Protein AF-A0A956EPF2-F1 (afdb_monomer)

Secondary structure (DSSP, 8-state):
------------------S---------------------------------------------------------------------TT--SPBPTTSB-SSGGGBTTS-EETTEE-SS---STTEESSTTTBSS--TTS-EEBPTT--SS----B--GGG-SEEEEE-SSSSEEEPPTT-B-S--EEETTEEEPPPEE-SSS-EE---EEE-TTS-EETTEE-SS-SSGGGS-TTEEEETTTTEEEEPBPTTSB--TT-GGGBTTS-EETTEE-SS---STTEEESSSSEEEPPTT--SS---PBPPGGG--EEEEE-SSSSEEEPPTTSB-S--EEETTEEEPPPBB-SSS-BPPPPEEE-TTS--

Structure (mmCIF, N/CA/C/O backbone):
data_AF-A0A956EPF2-F1
#
_entry.id   AF-A0A956EPF2-F1
#
loop_
_atom_site.group_PDB
_atom_site.id
_atom_site.type_symbol
_atom_site.label_atom_id
_atom_site.label_alt_id
_atom_site.label_comp_id
_atom_site.label_asym_id
_atom_site.label_entity_id
_atom_site.label_seq_id
_atom_site.pdbx_PDB_ins_code
_atom_site.Cartn_x
_atom_site.Cartn_y
_atom_site.Cartn_z
_atom_site.occupancy
_atom_site.B_iso_or_equiv
_atom_site.auth_seq_id
_atom_site.auth_comp_id
_atom_site.auth_asym_id
_atom_site.auth_atom_id
_atom_site.pdbx_PDB_model_num
ATOM 1 N N . MET A 1 1 ? 61.128 -1.628 4.873 1.00 37.28 1 MET A N 1
ATOM 2 C CA . MET A 1 1 ? 60.640 -0.338 5.413 1.00 37.28 1 MET A CA 1
ATOM 3 C C . MET A 1 1 ? 59.223 -0.179 4.871 1.00 37.28 1 MET A C 1
ATOM 5 O O . MET A 1 1 ? 59.106 -0.127 3.660 1.00 37.28 1 MET A O 1
ATOM 9 N N . VAL A 1 2 ? 58.152 -0.502 5.612 1.00 34.81 2 VAL A N 1
ATOM 10 C CA . VAL A 1 2 ? 57.610 0.100 6.865 1.00 34.81 2 VAL A CA 1
ATOM 11 C C . VAL A 1 2 ? 56.778 1.363 6.564 1.00 34.81 2 VAL A C 1
ATOM 13 O O . VAL A 1 2 ? 57.215 2.169 5.755 1.00 34.81 2 VAL A O 1
ATOM 16 N N . MET A 1 3 ? 55.626 1.508 7.251 1.00 34.62 3 MET A N 1
ATOM 17 C CA . MET A 1 3 ? 54.475 2.415 6.993 1.00 34.62 3 MET A CA 1
ATOM 18 C C . MET A 1 3 ? 53.606 1.953 5.804 1.00 34.62 3 MET A C 1
ATOM 20 O O . MET A 1 3 ? 54.053 2.019 4.668 1.00 34.62 3 MET A O 1
ATOM 24 N N . LEU A 1 4 ? 52.400 1.375 5.924 1.00 33.72 4 LEU A N 1
ATOM 25 C CA . LEU A 1 4 ? 51.360 1.264 6.971 1.00 33.72 4 LEU A CA 1
ATOM 26 C C . LEU A 1 4 ? 50.455 2.502 7.188 1.00 33.72 4 LEU A C 1
ATOM 28 O O . LEU A 1 4 ? 50.904 3.511 7.712 1.00 33.72 4 LEU A O 1
ATOM 32 N N . LYS A 1 5 ? 49.152 2.299 6.907 1.00 35.25 5 LYS A N 1
ATOM 33 C CA . LYS A 1 5 ? 47.944 3.058 7.321 1.00 35.25 5 LYS A CA 1
ATOM 34 C C . LYS A 1 5 ? 47.807 4.540 6.919 1.00 35.25 5 LYS A C 1
ATOM 36 O O . LYS A 1 5 ? 48.429 5.409 7.510 1.00 35.25 5 LYS A O 1
ATOM 41 N N . ALA A 1 6 ? 46.762 4.817 6.130 1.00 35.44 6 ALA A N 1
ATOM 42 C CA . ALA A 1 6 ? 45.575 5.531 6.629 1.00 35.44 6 ALA A CA 1
ATOM 43 C C . ALA A 1 6 ? 44.379 5.363 5.665 1.00 35.44 6 ALA A C 1
ATOM 45 O O . ALA A 1 6 ? 44.352 5.982 4.605 1.00 35.44 6 ALA A O 1
ATOM 46 N N . LEU A 1 7 ? 43.363 4.576 6.048 1.00 38.09 7 LEU A N 1
ATOM 47 C CA . LEU A 1 7 ? 42.016 4.810 5.517 1.00 38.09 7 LEU A CA 1
ATOM 48 C C . LEU A 1 7 ? 41.488 6.084 6.181 1.00 38.09 7 LEU A C 1
ATOM 50 O O . LEU A 1 7 ? 41.580 6.212 7.403 1.00 38.09 7 LEU A O 1
ATOM 54 N N . LYS A 1 8 ? 40.926 7.007 5.400 1.00 35.28 8 LYS A N 1
ATOM 55 C CA . LYS A 1 8 ? 40.159 8.137 5.929 1.00 35.28 8 LYS A CA 1
ATOM 56 C C . LYS A 1 8 ? 38.681 7.862 5.707 1.00 35.28 8 LYS A C 1
ATOM 58 O O . LYS A 1 8 ? 38.201 7.918 4.580 1.00 35.28 8 LYS A O 1
ATOM 63 N N . SER A 1 9 ? 37.992 7.541 6.797 1.00 37.31 9 SER A N 1
ATOM 64 C CA . SER A 1 9 ? 36.538 7.450 6.835 1.00 37.31 9 SER A CA 1
ATOM 65 C C . SER A 1 9 ? 35.946 8.788 6.403 1.00 37.31 9 SER A C 1
ATOM 67 O O . SER A 1 9 ? 36.192 9.808 7.047 1.00 37.31 9 SER A O 1
ATOM 69 N N . VAL A 1 10 ? 35.168 8.789 5.322 1.00 35.47 10 VAL A N 1
ATOM 70 C CA . VAL A 1 10 ? 34.298 9.920 4.998 1.00 35.47 10 VAL A CA 1
ATOM 71 C C . VAL A 1 10 ? 33.162 9.885 6.012 1.00 35.47 10 VAL A C 1
ATOM 73 O O . VAL A 1 10 ? 32.311 8.999 5.963 1.00 35.47 10 VAL A O 1
ATOM 76 N N . ALA A 1 11 ? 33.189 10.805 6.974 1.00 39.22 11 ALA A N 1
ATOM 77 C CA . ALA A 1 11 ? 32.094 10.964 7.915 1.00 39.22 11 ALA A CA 1
ATOM 78 C C . ALA A 1 11 ? 30.868 11.479 7.150 1.00 39.22 11 ALA A C 1
ATOM 80 O O . ALA A 1 11 ? 30.887 12.584 6.607 1.00 39.22 11 ALA A O 1
ATOM 81 N N . VAL A 1 12 ? 29.812 10.667 7.093 1.00 41.12 12 VAL A N 1
ATOM 82 C CA . VAL A 1 12 ? 28.514 11.080 6.553 1.00 41.12 12 VAL A CA 1
ATOM 83 C C . VAL A 1 12 ? 27.877 12.029 7.566 1.00 41.12 12 VAL A C 1
ATOM 85 O O . VAL A 1 12 ? 27.260 11.599 8.538 1.00 41.12 12 VAL A O 1
ATOM 88 N N . GLY A 1 13 ? 28.072 13.331 7.359 1.00 39.09 13 GLY A N 1
ATOM 89 C CA . GLY A 1 13 ? 27.364 14.363 8.107 1.00 39.09 13 GLY A CA 1
ATOM 90 C C . GLY A 1 13 ? 25.890 14.360 7.714 1.00 39.09 13 GLY A C 1
ATOM 91 O O . GLY A 1 13 ? 25.553 14.726 6.589 1.00 39.09 13 GLY A O 1
ATOM 92 N N . ILE A 1 14 ? 25.017 13.938 8.628 1.00 41.25 14 ILE A N 1
ATOM 93 C CA . ILE A 1 14 ? 23.566 13.982 8.426 1.00 41.25 14 ILE A CA 1
ATOM 94 C C . ILE A 1 14 ? 23.125 15.450 8.429 1.00 41.25 14 ILE A C 1
ATOM 96 O O . ILE A 1 14 ? 23.243 16.143 9.439 1.00 41.25 14 ILE A O 1
ATOM 100 N N . LEU A 1 15 ? 22.609 15.921 7.292 1.00 35.41 15 LEU A N 1
ATOM 101 C CA . LEU A 1 15 ? 22.105 17.283 7.124 1.00 35.41 15 LEU A CA 1
ATOM 102 C C . LEU A 1 15 ? 20.716 17.428 7.769 1.00 35.41 15 LEU A C 1
ATOM 104 O O . LEU A 1 15 ? 19.693 17.433 7.087 1.00 35.41 15 LEU A O 1
ATOM 108 N N . ALA A 1 16 ? 20.675 17.551 9.094 1.00 39.62 16 ALA A N 1
ATOM 109 C CA . ALA A 1 16 ? 19.456 17.889 9.822 1.00 39.62 16 ALA A CA 1
ATOM 110 C C . ALA A 1 16 ? 19.178 19.400 9.711 1.00 39.62 16 ALA A C 1
ATOM 112 O O . ALA A 1 16 ? 19.638 20.193 10.530 1.00 39.62 16 ALA A O 1
ATOM 113 N N . CYS A 1 17 ? 18.435 19.808 8.680 1.00 37.12 17 CYS A N 1
ATOM 114 C CA . CYS A 1 17 ? 17.952 21.181 8.538 1.00 37.12 17 CYS A CA 1
ATOM 115 C C . CYS A 1 17 ? 16.515 21.270 9.073 1.00 37.12 17 CYS A C 1
ATOM 117 O O . CYS A 1 17 ? 15.562 20.899 8.387 1.00 37.12 17 CYS A O 1
ATOM 119 N N . SER A 1 18 ? 16.354 21.715 10.321 1.00 41.72 18 SER A N 1
ATOM 120 C CA . SER A 1 18 ? 15.038 21.932 10.922 1.00 41.72 18 SER A CA 1
ATOM 121 C C . SER A 1 18 ? 14.375 23.183 10.340 1.00 41.72 18 SER A C 1
ATOM 123 O O . SER A 1 18 ? 14.933 24.280 10.334 1.00 41.72 18 SER A O 1
ATOM 125 N N . VAL A 1 19 ? 13.150 23.010 9.849 1.00 48.72 19 VAL A N 1
ATOM 126 C CA . VAL A 1 19 ? 12.335 24.081 9.271 1.00 48.72 19 VAL A CA 1
ATOM 127 C C . VAL A 1 19 ? 11.849 25.014 10.381 1.00 48.72 19 VAL A C 1
ATOM 129 O O . VAL A 1 19 ? 10.849 24.710 11.010 1.00 48.72 19 VAL A O 1
ATOM 132 N N . PHE A 1 20 ? 12.533 26.138 10.605 1.00 40.34 20 PHE A N 1
ATOM 133 C CA . PHE A 1 20 ? 11.952 27.457 10.916 1.00 40.34 20 PHE A CA 1
ATOM 134 C C . PHE A 1 20 ? 13.031 28.541 10.713 1.00 40.34 20 PHE A C 1
ATOM 136 O O . PHE A 1 20 ? 14.226 28.263 10.747 1.00 40.34 20 PHE A O 1
ATOM 143 N N . GLY A 1 21 ? 12.612 29.758 10.356 1.00 38.47 21 GLY A N 1
ATOM 144 C CA . GLY A 1 21 ? 13.475 30.715 9.653 1.00 38.47 21 GLY A CA 1
ATOM 145 C C . GLY A 1 21 ? 14.530 31.469 10.480 1.00 38.47 21 GLY A C 1
ATOM 146 O O . GLY A 1 21 ? 14.470 31.539 11.699 1.00 38.47 21 GLY A O 1
ATOM 147 N N . VAL A 1 22 ? 15.414 32.131 9.717 1.00 41.69 22 VAL A N 1
ATOM 148 C CA . VAL A 1 22 ? 16.424 33.158 10.063 1.00 41.69 22 VAL A CA 1
ATOM 149 C C . VAL A 1 22 ? 17.613 32.790 10.975 1.00 41.69 22 VAL A C 1
ATOM 151 O O . VAL A 1 22 ? 17.541 32.858 12.192 1.00 41.69 22 VAL A O 1
ATOM 154 N N . GLY A 1 23 ? 18.793 32.678 10.344 1.00 42.03 23 GLY A N 1
ATOM 155 C CA . GLY A 1 23 ? 20.027 33.277 10.878 1.00 42.03 23 GLY A CA 1
ATOM 156 C C . GLY A 1 23 ? 21.141 32.329 11.340 1.00 42.03 23 GLY A C 1
ATOM 157 O O . GLY A 1 23 ? 21.105 31.834 12.453 1.00 42.03 23 GLY A O 1
ATOM 158 N N . ALA A 1 24 ? 22.200 32.243 10.522 1.00 42.50 24 ALA A N 1
ATOM 159 C CA . ALA A 1 24 ? 23.527 31.676 10.818 1.00 42.50 24 ALA A CA 1
ATOM 160 C C . ALA A 1 24 ? 23.617 30.161 11.116 1.00 42.50 24 ALA A C 1
ATOM 162 O O . ALA A 1 24 ? 23.164 29.656 12.133 1.00 42.50 24 ALA A O 1
ATOM 163 N N . CYS A 1 25 ? 24.344 29.449 10.248 1.00 39.97 25 CYS A N 1
ATOM 164 C CA . CYS A 1 25 ? 24.810 28.086 10.495 1.00 39.97 25 CYS A CA 1
ATOM 165 C C . CYS A 1 25 ? 26.281 28.145 10.938 1.00 39.97 25 CYS A C 1
ATOM 167 O O . CYS A 1 25 ? 27.141 28.509 10.134 1.00 39.97 25 CYS A O 1
ATOM 169 N N . THR A 1 26 ? 26.583 27.802 12.192 1.00 48.69 26 THR A N 1
ATOM 170 C CA . THR A 1 26 ? 27.964 27.695 12.697 1.00 48.69 26 THR A CA 1
ATOM 171 C C . THR A 1 26 ? 28.350 26.241 12.927 1.00 48.69 26 THR A C 1
ATOM 173 O O . THR A 1 26 ? 27.572 25.465 13.475 1.00 48.69 26 THR A O 1
ATOM 176 N N . LEU A 1 27 ? 29.569 25.879 12.523 1.00 37.81 27 LEU A N 1
ATOM 177 C CA . LEU A 1 27 ? 30.162 24.577 12.822 1.00 37.81 27 LEU A CA 1
ATOM 178 C C . LEU A 1 27 ? 30.449 24.484 14.327 1.00 37.81 27 LEU A C 1
ATOM 180 O O . LEU A 1 27 ? 31.042 25.402 14.892 1.00 37.81 27 LEU A O 1
ATOM 184 N N . ILE A 1 28 ? 30.040 23.383 14.956 1.00 48.91 28 ILE A N 1
ATOM 185 C CA . ILE A 1 28 ? 30.371 23.057 16.347 1.00 48.91 28 ILE A CA 1
ATOM 186 C C . ILE A 1 28 ? 31.346 21.879 16.313 1.00 48.91 28 ILE A C 1
ATOM 188 O O . ILE A 1 28 ? 30.972 20.777 15.909 1.00 48.91 28 ILE A O 1
ATOM 192 N N . ASP A 1 29 ? 32.594 22.117 16.715 1.00 43.03 29 ASP A N 1
ATOM 193 C CA . ASP A 1 29 ? 33.594 21.062 16.895 1.00 43.03 29 ASP A CA 1
ATOM 194 C C . ASP A 1 29 ? 33.325 20.288 18.193 1.00 43.03 29 ASP A C 1
ATOM 196 O O . ASP A 1 29 ? 33.148 20.862 19.269 1.00 43.03 29 ASP A O 1
ATOM 200 N N . ASN A 1 30 ? 33.283 18.959 18.094 1.00 52.06 30 ASN A N 1
ATOM 201 C CA . ASN A 1 30 ? 32.890 18.077 19.192 1.00 52.06 30 ASN A CA 1
ATOM 202 C C . ASN A 1 30 ? 34.099 17.684 20.060 1.00 52.06 30 ASN A C 1
ATOM 204 O O . ASN A 1 30 ? 34.567 16.544 19.996 1.00 52.06 30 ASN A O 1
ATOM 208 N N . SER A 1 31 ? 34.632 18.637 20.831 1.00 47.22 31 SER A N 1
ATOM 209 C CA . SER A 1 31 ? 35.870 18.450 21.607 1.00 47.22 31 SER A CA 1
ATOM 210 C C . SER A 1 31 ? 35.825 18.879 23.082 1.00 47.22 31 SER A C 1
ATOM 212 O O . SER A 1 31 ? 36.886 18.972 23.687 1.00 47.22 31 SER A O 1
ATOM 214 N N . ASP A 1 32 ? 34.644 19.093 23.677 1.00 43.25 32 ASP A N 1
ATOM 215 C CA . ASP A 1 32 ? 34.509 19.366 25.123 1.00 43.25 32 ASP A CA 1
ATOM 216 C C . ASP A 1 32 ? 33.221 18.764 25.726 1.00 43.25 32 ASP A C 1
ATOM 218 O O . ASP A 1 32 ? 32.246 19.450 26.021 1.00 43.25 32 ASP A O 1
ATOM 222 N N . LEU A 1 33 ? 33.225 17.442 25.930 1.00 46.94 33 LEU A N 1
ATOM 223 C CA . LEU A 1 33 ? 32.297 16.753 26.840 1.00 46.94 33 LEU A CA 1
ATOM 224 C C . LEU A 1 33 ? 33.098 15.930 27.858 1.00 46.94 33 LEU A C 1
ATOM 226 O O . LEU A 1 33 ? 33.137 14.699 27.827 1.00 46.94 33 LEU A O 1
ATOM 230 N N . GLY A 1 34 ? 33.787 16.653 28.744 1.00 37.72 34 GLY A N 1
ATOM 231 C CA . GLY A 1 34 ? 34.355 16.120 29.981 1.00 37.72 34 GLY A CA 1
ATOM 232 C C . GLY A 1 34 ? 33.290 15.964 31.075 1.00 37.72 34 GLY A C 1
ATOM 233 O O . GLY A 1 34 ? 32.275 16.656 31.072 1.00 37.72 34 GLY A O 1
ATOM 234 N N . ALA A 1 35 ? 33.517 15.037 32.006 1.00 43.38 35 ALA A N 1
ATOM 235 C CA . ALA A 1 35 ? 32.551 14.667 33.041 1.00 43.38 35 ALA A CA 1
ATOM 236 C C . ALA A 1 35 ? 32.347 15.737 34.137 1.00 43.38 35 ALA A C 1
ATOM 238 O O . ALA A 1 35 ? 33.293 16.415 34.539 1.00 43.38 35 ALA A O 1
ATOM 239 N N . GLY A 1 36 ? 31.129 15.797 34.687 1.00 33.81 36 GLY A N 1
ATOM 240 C CA . GLY A 1 36 ? 30.755 16.578 35.871 1.00 33.81 36 GLY A CA 1
ATOM 241 C C . GLY A 1 36 ? 29.382 16.138 36.401 1.00 33.81 36 GLY A C 1
ATOM 242 O O . GLY A 1 36 ? 28.474 15.903 35.611 1.00 33.81 36 GLY A O 1
ATOM 243 N N . ASP A 1 37 ? 29.264 15.971 37.718 1.00 38.69 37 ASP A N 1
ATOM 244 C CA . ASP A 1 37 ? 28.138 15.337 38.430 1.00 38.69 37 ASP A CA 1
ATOM 245 C C . ASP A 1 37 ? 27.263 16.388 39.164 1.00 38.69 37 ASP A C 1
ATOM 247 O O . ASP A 1 37 ? 27.769 17.454 39.517 1.00 38.69 37 ASP A O 1
ATOM 251 N N . SER A 1 38 ? 26.005 16.023 39.463 1.00 41.94 38 SER A N 1
ATOM 252 C CA . SER A 1 38 ? 25.067 16.639 40.431 1.00 41.94 38 SER A CA 1
ATOM 253 C C . SER A 1 38 ? 24.409 17.985 40.034 1.00 41.94 38 SER A C 1
ATOM 255 O O . SER A 1 38 ? 25.056 18.859 39.469 1.00 41.94 38 SER A O 1
ATOM 257 N N . SER A 1 39 ? 23.121 18.261 40.314 1.00 42.75 39 SER A N 1
ATOM 258 C CA . SER A 1 39 ? 22.054 17.481 40.989 1.00 42.75 39 SER A CA 1
ATOM 259 C C . SER A 1 39 ? 20.639 18.071 40.740 1.00 42.75 39 SER A C 1
ATOM 261 O O . SER A 1 39 ? 20.513 19.262 40.476 1.00 42.75 39 SER A O 1
ATOM 263 N N . ASP A 1 40 ? 19.606 17.233 40.925 1.00 41.53 40 ASP A N 1
ATOM 264 C CA . ASP A 1 40 ? 18.173 17.515 41.194 1.00 41.53 40 ASP A CA 1
ATOM 265 C C . ASP A 1 40 ? 17.286 18.313 40.206 1.00 41.53 40 ASP A C 1
ATOM 267 O O . ASP A 1 40 ? 17.306 19.541 40.168 1.00 41.53 40 ASP A O 1
ATOM 271 N N . ALA A 1 41 ? 16.331 17.610 39.566 1.00 37.47 41 ALA A N 1
ATOM 272 C CA . ALA A 1 41 ? 14.903 17.635 39.962 1.00 37.47 41 ALA A CA 1
ATOM 273 C C . ALA A 1 41 ? 14.013 16.710 39.085 1.00 37.47 41 ALA A C 1
ATOM 275 O O . ALA A 1 41 ? 14.055 16.805 37.862 1.00 37.47 41 ALA A O 1
ATOM 276 N N . GLY A 1 42 ? 13.128 15.902 39.699 1.00 33.06 42 GLY A N 1
ATOM 277 C CA . GLY A 1 42 ? 11.964 15.282 39.024 1.00 33.06 42 GLY A CA 1
ATOM 278 C C . GLY A 1 42 ? 11.775 13.762 39.210 1.00 33.06 42 GLY A C 1
ATOM 279 O O . GLY A 1 42 ? 12.614 12.971 38.797 1.00 33.06 42 GLY A O 1
ATOM 280 N N . ALA A 1 43 ? 10.637 13.359 39.792 1.00 37.06 43 ALA A N 1
ATOM 281 C CA . ALA A 1 43 ? 10.105 11.980 39.784 1.00 37.06 43 ALA A CA 1
ATOM 282 C C . ALA A 1 43 ? 9.484 11.639 38.398 1.00 37.06 43 ALA A C 1
ATOM 284 O O . ALA A 1 43 ? 9.316 12.554 37.596 1.00 37.06 43 ALA A O 1
ATOM 285 N N . SER A 1 44 ? 9.083 10.421 38.003 1.00 40.62 44 SER A N 1
ATOM 286 C CA . SER A 1 44 ? 8.977 9.063 38.595 1.00 40.62 44 SER A CA 1
ATOM 287 C C . SER A 1 44 ? 9.072 8.019 37.446 1.00 40.62 44 SER A C 1
ATOM 289 O O . SER A 1 44 ? 9.029 8.398 36.280 1.00 40.62 44 SER A O 1
ATOM 291 N N . GLY A 1 45 ? 9.190 6.697 37.641 1.00 35.06 45 GLY A N 1
ATOM 292 C CA . GLY A 1 45 ? 9.316 5.881 38.862 1.00 35.06 45 GLY A CA 1
ATOM 293 C C . GLY A 1 45 ? 8.374 4.658 38.849 1.00 35.06 45 GLY A C 1
ATOM 294 O O . GLY A 1 45 ? 7.162 4.845 38.822 1.00 35.06 45 GLY A O 1
ATOM 295 N N . GLY A 1 46 ? 8.910 3.429 38.893 1.00 36.47 46 GLY A N 1
ATOM 296 C CA . GLY A 1 46 ? 8.151 2.169 38.882 1.00 36.47 46 GLY A CA 1
ATOM 297 C C . GLY A 1 46 ? 9.042 0.923 39.002 1.00 36.47 46 GLY A C 1
ATOM 298 O O . GLY A 1 46 ? 10.168 0.942 38.521 1.00 36.47 46 GLY A O 1
ATOM 299 N N . ASP A 1 47 ? 8.519 -0.131 39.636 1.00 38.41 47 ASP A N 1
ATOM 300 C CA . ASP A 1 47 ? 8.947 -1.532 39.496 1.00 38.41 47 ASP A CA 1
ATOM 301 C C . ASP A 1 47 ? 7.846 -2.459 40.055 1.00 38.41 47 ASP A C 1
ATOM 303 O O . ASP A 1 47 ? 7.239 -2.166 41.089 1.00 38.41 47 ASP A O 1
ATOM 307 N N . GLY A 1 48 ? 7.584 -3.580 39.375 1.00 38.22 48 GLY A N 1
ATOM 308 C CA . GLY A 1 48 ? 6.818 -4.704 39.936 1.00 38.22 48 GLY A CA 1
ATOM 309 C C . GLY A 1 48 ? 7.683 -5.512 40.919 1.00 38.22 48 GLY A C 1
ATOM 310 O O . GLY A 1 48 ? 8.897 -5.365 40.959 1.00 38.22 48 GLY A O 1
ATOM 311 N N . GLY A 1 49 ? 7.164 -6.414 41.746 1.00 37.56 49 GLY A N 1
ATOM 312 C CA . GLY A 1 49 ? 5.896 -7.132 41.649 1.00 37.56 49 GLY A CA 1
ATOM 313 C C . GLY A 1 49 ? 6.182 -8.631 41.781 1.00 37.56 49 GLY A C 1
ATOM 314 O O . GLY A 1 49 ? 6.440 -9.301 40.786 1.00 37.56 49 GLY A O 1
ATOM 315 N N . VAL A 1 50 ? 6.176 -9.155 43.011 1.00 38.25 50 VAL A N 1
ATOM 316 C CA . VAL A 1 50 ? 6.354 -10.588 43.309 1.00 38.25 50 VAL A CA 1
ATOM 317 C C . VAL A 1 50 ? 5.331 -11.034 44.353 1.00 38.25 50 VAL A C 1
ATOM 319 O O . VAL A 1 50 ? 5.158 -10.377 45.376 1.00 38.25 50 VAL A O 1
ATOM 322 N N . GLY A 1 51 ? 4.638 -12.143 44.090 1.00 37.81 51 GLY A N 1
ATOM 323 C CA . GLY A 1 51 ? 3.661 -12.739 45.008 1.00 37.81 51 GLY A CA 1
ATOM 324 C C . GLY A 1 51 ? 4.154 -14.047 45.632 1.00 37.81 51 GLY A C 1
ATOM 325 O O . GLY A 1 51 ? 5.184 -14.580 45.223 1.00 37.81 51 GLY A O 1
ATOM 326 N N . GLY A 1 52 ? 3.378 -14.603 46.575 1.00 40.06 52 GLY A N 1
ATOM 327 C CA . GLY A 1 52 ? 3.492 -16.026 46.939 1.00 40.06 52 GLY A CA 1
ATOM 328 C C . GLY A 1 52 ? 3.471 -16.399 48.429 1.00 40.06 52 GLY A C 1
ATOM 329 O O . GLY A 1 52 ? 4.472 -16.881 48.937 1.00 40.06 52 GLY A O 1
ATOM 330 N N . THR A 1 53 ? 2.295 -16.299 49.068 1.00 41.34 53 THR A N 1
ATOM 331 C CA . THR A 1 53 ? 1.751 -17.239 50.091 1.00 41.34 53 THR A CA 1
ATOM 332 C C . THR A 1 53 ? 2.540 -17.622 51.369 1.00 41.34 53 THR A C 1
ATOM 334 O O . THR A 1 53 ? 3.613 -18.209 51.290 1.00 41.34 53 THR A O 1
ATOM 337 N N . GLY A 1 54 ? 1.864 -17.581 52.536 1.00 35.84 54 GLY A N 1
ATOM 338 C CA . GLY A 1 54 ? 1.904 -18.735 53.467 1.00 35.84 54 GLY A CA 1
ATOM 339 C C . GLY A 1 54 ? 2.001 -18.517 54.995 1.00 35.84 54 GLY A C 1
ATOM 340 O O . GLY A 1 54 ? 3.093 -18.476 55.540 1.00 35.84 54 GLY A O 1
ATOM 341 N N . ALA A 1 55 ? 0.847 -18.609 55.675 1.00 39.47 55 ALA A N 1
ATOM 342 C CA . ALA A 1 55 ? 0.624 -19.274 56.981 1.00 39.47 55 ALA A CA 1
ATOM 343 C C . ALA A 1 55 ? 1.160 -18.715 58.343 1.00 39.47 55 ALA A C 1
ATOM 345 O O . ALA A 1 55 ? 2.301 -18.913 58.738 1.00 39.47 55 ALA A O 1
ATOM 346 N N . SER A 1 56 ? 0.191 -18.252 59.155 1.00 49.47 56 SER A N 1
ATOM 347 C CA . SER A 1 56 ? -0.074 -18.596 60.581 1.00 49.47 56 SER A CA 1
ATOM 348 C C . SER A 1 56 ? 0.928 -18.333 61.733 1.00 49.47 56 SER A C 1
ATOM 350 O O . SER A 1 56 ? 1.962 -18.987 61.828 1.00 49.47 56 SER A O 1
ATOM 352 N N . GLY A 1 57 ? 0.441 -17.628 62.775 1.00 34.59 57 GLY A N 1
ATOM 353 C CA . GLY A 1 57 ? 0.563 -18.087 64.177 1.00 34.59 57 GLY A CA 1
ATOM 354 C C . GLY A 1 57 ? 0.997 -17.077 65.262 1.00 34.59 57 GLY A C 1
ATOM 355 O O . GLY A 1 57 ? 2.062 -16.486 65.165 1.00 34.59 57 GLY A O 1
ATOM 356 N N . GLY A 1 58 ? 0.250 -17.019 66.381 1.00 35.16 58 GLY A N 1
ATOM 357 C CA . GLY A 1 58 ? 0.861 -16.906 67.726 1.00 35.16 58 GLY A CA 1
ATOM 358 C C . GLY A 1 58 ? 0.784 -15.587 68.526 1.00 35.16 58 GLY A C 1
ATOM 359 O O . GLY A 1 58 ? 1.745 -14.838 68.578 1.00 35.16 58 GLY A O 1
ATOM 360 N N . SER A 1 59 ? -0.309 -15.418 69.279 1.00 43.31 59 SER A N 1
ATOM 361 C CA . SER A 1 59 ? -0.374 -15.043 70.715 1.00 43.31 59 SER A CA 1
ATOM 362 C C . SER A 1 59 ? 0.545 -13.984 71.383 1.00 43.31 59 SER A C 1
ATOM 364 O O . SER A 1 59 ? 1.730 -14.209 71.582 1.00 43.31 59 SER A O 1
ATOM 366 N N . ALA A 1 60 ? -0.132 -13.018 72.033 1.00 37.38 60 ALA A N 1
ATOM 367 C CA . ALA A 1 60 ? 0.069 -12.524 73.417 1.00 37.38 60 ALA A CA 1
ATOM 368 C C . ALA A 1 60 ? 1.352 -11.758 73.848 1.00 37.38 60 ALA A C 1
ATOM 370 O O . ALA A 1 60 ? 2.473 -12.234 73.723 1.00 37.38 60 ALA A O 1
ATOM 371 N N . GLY A 1 61 ? 1.157 -10.633 74.562 1.00 36.69 61 GLY A N 1
ATOM 372 C CA . GLY A 1 61 ? 2.205 -9.958 75.349 1.00 36.69 61 GLY A CA 1
ATOM 373 C C . GLY A 1 61 ? 1.764 -8.622 75.976 1.00 36.69 61 GLY A C 1
ATOM 374 O O . GLY A 1 61 ? 1.389 -7.703 75.260 1.00 36.69 61 GLY A O 1
ATOM 375 N N . ASN A 1 62 ? 1.817 -8.507 77.311 1.00 45.25 62 ASN A N 1
ATOM 376 C CA . ASN A 1 62 ? 1.440 -7.303 78.079 1.00 45.25 62 ASN A CA 1
ATOM 377 C C . ASN A 1 62 ? 2.598 -6.292 78.261 1.00 45.25 62 ASN A C 1
ATOM 379 O O . ASN A 1 62 ? 3.762 -6.682 78.287 1.00 45.25 62 ASN A O 1
ATOM 383 N N . GLY A 1 63 ? 2.246 -5.036 78.579 1.00 34.12 63 GLY A N 1
ATOM 384 C CA . GLY A 1 63 ? 3.128 -3.964 79.094 1.00 34.12 63 GLY A CA 1
ATOM 385 C C . GLY A 1 63 ? 2.909 -2.661 78.310 1.00 34.12 63 GLY A C 1
ATOM 386 O O . GLY A 1 63 ? 2.966 -2.690 77.092 1.00 34.12 63 GLY A O 1
ATOM 387 N N . GLY A 1 64 ? 2.565 -1.498 78.878 1.00 36.56 64 GLY A N 1
ATOM 388 C CA . GLY A 1 64 ? 2.998 -0.906 80.153 1.00 36.56 64 GLY A CA 1
ATOM 389 C C . GLY A 1 64 ? 4.329 -0.160 79.942 1.00 36.56 64 GLY A C 1
ATOM 390 O O . GLY A 1 64 ? 5.257 -0.766 79.427 1.00 36.56 64 GLY A O 1
ATOM 391 N N . SER A 1 65 ? 4.535 1.118 80.286 1.00 42.59 65 SER A N 1
ATOM 392 C CA . SER A 1 65 ? 3.696 2.126 80.962 1.00 42.59 65 SER A CA 1
ATOM 393 C C . SER A 1 65 ? 4.298 3.537 80.759 1.00 42.59 65 SER A C 1
ATOM 395 O O . SER A 1 65 ? 5.503 3.635 80.571 1.00 42.59 65 SER A O 1
ATOM 397 N N . ALA A 1 66 ? 3.497 4.593 80.985 1.00 37.31 66 ALA A N 1
ATOM 398 C CA . ALA A 1 66 ? 3.901 5.951 81.422 1.00 37.31 66 ALA A CA 1
ATOM 399 C C . ALA A 1 66 ? 4.791 6.855 80.520 1.00 37.31 66 ALA A C 1
ATOM 401 O O . ALA A 1 66 ? 5.717 6.405 79.861 1.00 37.31 66 ALA A O 1
ATOM 402 N N . GLY A 1 67 ? 4.580 8.184 80.607 1.00 37.56 67 GLY A N 1
ATOM 403 C CA . GLY A 1 67 ? 5.563 9.192 80.155 1.00 37.56 67 GLY A CA 1
ATOM 404 C C . GLY A 1 67 ? 4.987 10.540 79.689 1.00 37.56 67 GLY A C 1
ATOM 405 O O . GLY A 1 67 ? 4.749 10.730 78.505 1.00 37.56 67 GLY A O 1
ATOM 406 N N . ASN A 1 68 ? 4.785 11.489 80.609 1.00 43.75 68 ASN A N 1
ATOM 407 C CA . ASN A 1 68 ? 4.212 12.827 80.361 1.00 43.75 68 ASN A CA 1
ATOM 408 C C . ASN A 1 68 ? 5.010 13.757 79.414 1.00 43.75 68 ASN A C 1
ATOM 410 O O . ASN A 1 68 ? 6.236 13.792 79.471 1.00 43.75 68 ASN A O 1
ATOM 414 N N . GLY A 1 69 ? 4.284 14.706 78.795 1.00 34.88 69 GLY A N 1
ATOM 415 C CA . GLY A 1 69 ? 4.741 16.090 78.542 1.00 34.88 69 GLY A CA 1
ATOM 416 C C . GLY A 1 69 ? 4.716 16.530 77.068 1.00 34.88 69 GLY A C 1
ATOM 417 O O . GLY A 1 69 ? 5.245 15.827 76.222 1.00 34.88 69 GLY A O 1
ATOM 418 N N . GLY A 1 70 ? 4.156 17.685 76.684 1.00 42.66 70 GLY A N 1
ATOM 419 C CA . GLY A 1 70 ? 3.391 18.697 77.434 1.00 42.66 70 GLY A CA 1
ATOM 420 C C . GLY A 1 70 ? 3.082 19.939 76.566 1.00 42.66 70 GLY A C 1
ATOM 421 O O . GLY A 1 70 ? 3.685 20.085 75.513 1.00 42.66 70 GLY A O 1
ATOM 422 N N . THR A 1 71 ? 2.179 20.824 77.033 1.00 38.38 71 THR A N 1
ATOM 423 C CA . THR A 1 71 ? 1.934 22.232 76.579 1.00 38.38 71 THR A CA 1
ATOM 424 C C . THR A 1 71 ? 1.746 22.479 75.064 1.00 38.38 71 THR A C 1
ATOM 426 O O . THR A 1 71 ? 2.690 22.367 74.301 1.00 38.38 71 THR A O 1
ATOM 429 N N . GLY A 1 72 ? 0.568 22.860 74.552 1.00 38.59 72 GLY A N 1
ATOM 430 C CA . GLY A 1 72 ? -0.055 24.194 74.701 1.00 38.59 72 GLY A CA 1
ATOM 431 C C . GLY A 1 72 ? 0.045 24.970 73.359 1.00 38.59 72 GLY A C 1
ATOM 432 O O . GLY A 1 72 ? 1.021 24.790 72.650 1.00 38.59 72 GLY A O 1
ATOM 433 N N . ALA A 1 73 ? -0.891 25.823 72.920 1.00 40.78 73 ALA A N 1
ATOM 434 C CA . ALA A 1 73 ? -2.094 26.343 73.569 1.00 40.78 73 ALA A CA 1
ATOM 435 C C . ALA A 1 73 ? -3.144 26.888 72.559 1.00 40.78 73 ALA A C 1
ATOM 437 O O . ALA A 1 73 ? -2.830 27.185 71.413 1.00 40.78 73 ALA A O 1
ATOM 438 N N . SER A 1 74 ? -4.356 27.129 73.084 1.00 47.25 74 SER A N 1
ATOM 439 C CA . SER A 1 74 ? -5.329 28.184 72.712 1.00 47.25 74 SER A CA 1
ATOM 440 C C . SER A 1 74 ? -5.965 28.263 71.309 1.00 47.25 74 SER A C 1
ATOM 442 O O . SER A 1 74 ? -5.331 28.697 70.355 1.00 47.25 74 SER A O 1
ATOM 444 N N . GLY A 1 75 ? -7.305 28.165 71.296 1.00 34.75 75 GLY A N 1
ATOM 445 C CA . GLY A 1 75 ? -8.151 29.205 70.680 1.00 34.75 75 GLY A CA 1
ATOM 446 C C . GLY A 1 75 ? -9.323 28.723 69.815 1.00 34.75 75 GLY A C 1
ATOM 447 O O . GLY A 1 75 ? -9.099 28.220 68.725 1.00 34.75 75 GLY A O 1
ATOM 448 N N . GLY A 1 76 ? -10.570 28.979 70.244 1.00 40.44 76 GLY A N 1
ATOM 449 C CA . GLY A 1 76 ? -11.750 28.896 69.363 1.00 40.44 76 GLY A CA 1
ATOM 450 C C . GLY A 1 76 ? -13.005 28.285 69.994 1.00 40.44 76 GLY A C 1
ATOM 451 O O . GLY A 1 76 ? -13.273 27.101 69.823 1.00 40.44 76 GLY A O 1
ATOM 452 N N . SER A 1 77 ? -13.811 29.092 70.689 1.00 42.16 77 SER A N 1
ATOM 453 C CA . SER A 1 77 ? -15.143 28.668 71.147 1.00 42.16 77 SER A CA 1
ATOM 454 C C . SER A 1 77 ? -16.130 28.617 69.976 1.00 42.16 77 SER A C 1
ATOM 456 O O . SER A 1 77 ? -16.364 29.637 69.333 1.00 42.16 77 SER A O 1
ATOM 458 N N . GLY A 1 78 ? -16.758 27.462 69.748 1.00 42.16 78 GLY A N 1
ATOM 459 C CA . GLY A 1 78 ? -17.741 27.249 68.679 1.00 42.16 78 GLY A CA 1
ATOM 460 C C . GLY A 1 78 ? -18.816 26.244 69.085 1.00 42.16 78 GLY A C 1
ATOM 461 O O . GLY A 1 78 ? -18.945 25.187 68.478 1.00 42.16 78 GLY A O 1
ATOM 462 N N . ALA A 1 79 ? -19.555 26.537 70.157 1.00 42.12 79 ALA A N 1
ATOM 463 C CA . ALA A 1 79 ? -20.580 25.635 70.670 1.00 42.12 79 ALA A CA 1
ATOM 464 C C . ALA A 1 79 ? -21.794 25.559 69.726 1.00 42.12 79 ALA A C 1
ATOM 466 O O . ALA A 1 79 ? -22.648 26.444 69.726 1.00 42.12 79 ALA A O 1
ATOM 467 N N . THR A 1 80 ? -21.907 24.458 68.985 1.00 44.44 80 THR A N 1
ATOM 468 C CA . THR A 1 80 ? -23.198 23.938 68.516 1.00 44.44 80 THR A CA 1
ATOM 469 C C . THR A 1 80 ? -23.368 22.531 69.073 1.00 44.44 80 THR A C 1
ATOM 471 O O . THR A 1 80 ? -22.485 21.686 68.952 1.00 44.44 80 THR A O 1
ATOM 474 N N . ALA A 1 81 ? -24.474 22.304 69.779 1.00 44.59 81 ALA A N 1
ATOM 475 C CA . ALA A 1 81 ? -24.747 21.031 70.427 1.00 44.59 81 ALA A CA 1
ATOM 476 C C . ALA A 1 81 ? -25.357 20.049 69.416 1.00 44.59 81 ALA A C 1
ATOM 478 O O . ALA A 1 81 ? -26.571 20.027 69.226 1.00 44.59 81 ALA A O 1
ATOM 479 N N . GLY A 1 82 ? -24.508 19.240 68.782 1.00 42.28 82 GLY A N 1
ATOM 480 C CA . GLY A 1 82 ? -24.893 17.972 68.164 1.00 42.28 82 GLY A CA 1
ATOM 481 C C . GLY A 1 82 ? -24.445 16.836 69.080 1.00 42.28 82 GLY A C 1
ATOM 482 O O . GLY A 1 82 ? -23.253 16.704 69.349 1.00 42.28 82 GLY A O 1
ATOM 483 N N . ALA A 1 83 ? -25.383 16.058 69.617 1.00 44.94 83 ALA A N 1
ATOM 484 C CA . ALA A 1 83 ? -25.077 15.013 70.590 1.00 44.94 83 ALA A CA 1
ATOM 485 C C . ALA A 1 83 ? -24.519 13.748 69.909 1.00 44.94 83 ALA A C 1
ATOM 487 O O . ALA A 1 83 ? -25.263 12.809 69.643 1.00 44.94 83 ALA A O 1
ATOM 488 N N . GLY A 1 84 ? -23.206 13.717 69.658 1.00 46.81 84 GLY A N 1
ATOM 489 C CA . GLY A 1 84 ? -22.469 12.477 69.386 1.00 46.81 84 GLY A CA 1
ATOM 490 C C . GLY A 1 84 ? -22.326 11.676 70.680 1.00 46.81 84 GLY A C 1
ATOM 491 O O . GLY A 1 84 ? -21.452 11.968 71.496 1.00 46.81 84 GLY A O 1
ATOM 492 N N . GLY A 1 85 ? -23.249 10.741 70.905 1.00 48.50 85 GLY A N 1
ATOM 493 C CA . GLY A 1 85 ? -23.468 10.055 72.180 1.00 48.50 85 GLY A CA 1
ATOM 494 C C . GLY A 1 85 ? -23.117 8.568 72.178 1.00 48.50 85 GLY A C 1
ATOM 495 O O . GLY A 1 85 ? -23.817 7.796 72.830 1.00 48.50 85 GLY A O 1
AT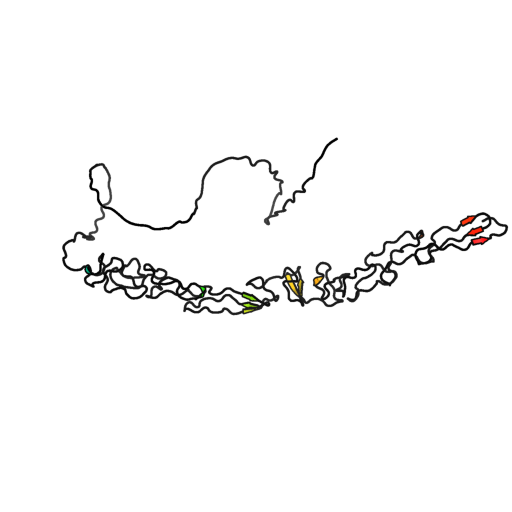OM 496 N N . ASP A 1 86 ? -22.058 8.156 71.480 1.00 55.53 86 ASP A N 1
ATOM 497 C CA . ASP A 1 86 ? -21.701 6.739 71.328 1.00 55.53 86 ASP A CA 1
ATOM 498 C C . ASP A 1 86 ? -20.933 6.182 72.535 1.00 55.53 86 ASP A C 1
ATOM 500 O O . ASP A 1 86 ? -19.728 5.933 72.517 1.00 55.53 86 ASP A O 1
ATOM 504 N N . ALA A 1 87 ? -21.678 5.960 73.617 1.00 54.78 87 ALA A N 1
ATOM 505 C CA . ALA A 1 87 ? -21.265 5.167 74.771 1.00 54.78 87 ALA A CA 1
ATOM 506 C C . ALA A 1 87 ? -22.448 4.304 75.251 1.00 54.78 87 ALA A C 1
ATOM 508 O O . ALA A 1 87 ? -23.018 4.531 76.318 1.00 54.78 87 ALA A O 1
ATOM 509 N N . GLY A 1 88 ? -22.836 3.329 74.418 1.00 51.09 88 GLY A N 1
ATOM 510 C CA . GLY A 1 88 ? -24.087 2.565 74.537 1.00 51.09 88 GLY A CA 1
ATOM 511 C C . GLY A 1 88 ? -23.952 1.037 74.589 1.00 51.09 88 GLY A C 1
ATOM 512 O O . GLY A 1 88 ? -24.884 0.338 74.202 1.00 51.09 88 GLY A O 1
ATOM 513 N N . SER A 1 89 ? -22.830 0.480 75.067 1.00 60.47 89 SER A N 1
ATOM 514 C CA . SER A 1 89 ? -22.784 -0.958 75.401 1.00 60.47 89 SER A CA 1
ATOM 515 C C . SER A 1 89 ? -23.773 -1.265 76.532 1.00 60.47 89 SER A C 1
ATOM 517 O O . SER A 1 89 ? -23.528 -0.901 77.681 1.00 60.47 89 SER A O 1
ATOM 519 N N . GLY A 1 90 ? -24.888 -1.931 76.217 1.00 52.56 90 GLY A N 1
ATOM 520 C CA . GLY A 1 90 ? -25.921 -2.261 77.209 1.00 52.56 90 GLY A CA 1
ATOM 521 C C . GLY A 1 90 ? -27.270 -2.749 76.667 1.00 52.56 90 GLY A C 1
ATOM 522 O O . GLY A 1 90 ? -28.065 -3.278 77.442 1.00 52.56 90 GLY A O 1
ATOM 523 N N . GLY A 1 91 ? -27.539 -2.619 75.364 1.00 55.38 91 GLY A N 1
ATOM 524 C CA . GLY A 1 91 ? -28.696 -3.254 74.729 1.00 55.38 91 GLY A CA 1
ATOM 525 C C . GLY A 1 91 ? -28.466 -4.754 74.524 1.00 55.38 91 GLY A C 1
ATOM 526 O O . GLY A 1 91 ? -27.540 -5.141 73.825 1.00 55.38 91 GLY A O 1
ATOM 527 N N . THR A 1 92 ? -29.318 -5.601 75.107 1.00 67.81 92 THR A N 1
ATOM 528 C CA . THR A 1 92 ? -29.390 -7.049 74.797 1.00 67.81 92 THR A CA 1
ATOM 529 C C . THR A 1 92 ? -30.365 -7.351 73.650 1.00 67.81 92 THR A C 1
ATOM 531 O O . THR A 1 92 ? -30.812 -8.484 73.491 1.00 67.81 92 THR A O 1
ATOM 534 N N . GLY A 1 93 ? -30.720 -6.323 72.877 1.00 78.56 93 GLY A N 1
ATOM 535 C CA . GLY A 1 93 ? -31.500 -6.426 71.650 1.00 78.56 93 GLY A CA 1
ATOM 536 C C . GLY A 1 93 ? -30.607 -6.245 70.421 1.00 78.56 93 GLY A C 1
ATOM 537 O O . GLY A 1 93 ? -29.463 -5.802 70.570 1.00 78.56 93 GLY A O 1
ATOM 538 N N . PRO A 1 94 ? -31.107 -6.584 69.226 1.00 89.50 94 PRO A N 1
ATOM 539 C CA . PRO A 1 94 ? -30.390 -6.321 67.990 1.00 89.50 94 PRO A CA 1
ATOM 540 C C . PRO A 1 94 ? -30.299 -4.809 67.700 1.00 89.50 94 PRO A C 1
ATOM 542 O O . PRO A 1 94 ? -30.956 -3.984 68.338 1.00 89.50 94 PRO A O 1
ATOM 545 N N . LYS A 1 95 ? -29.426 -4.455 66.759 1.00 94.31 95 LYS A N 1
ATOM 546 C CA . LYS A 1 95 ? -29.140 -3.097 66.291 1.00 94.31 95 LYS A CA 1
ATOM 547 C C . LYS A 1 95 ? -30.090 -2.683 65.172 1.00 94.31 95 LYS A C 1
ATOM 549 O O . LYS A 1 95 ? -30.589 -3.527 64.423 1.00 94.31 95 LYS A O 1
ATOM 554 N N . SER A 1 96 ? -30.278 -1.379 65.020 1.00 95.62 96 SER A N 1
ATOM 555 C CA . SER A 1 96 ? -31.107 -0.809 63.963 1.00 95.62 96 SER A CA 1
ATOM 556 C C . SER A 1 96 ? -30.384 -0.804 62.614 1.00 95.62 96 SER A C 1
ATOM 558 O O . SER A 1 96 ? -29.160 -0.902 62.527 1.00 95.62 96 SER A O 1
ATOM 560 N N . ASN A 1 97 ? -31.153 -0.674 61.532 1.00 96.31 97 ASN A N 1
ATOM 561 C CA . ASN A 1 97 ? -30.577 -0.532 60.198 1.00 96.31 97 ASN A CA 1
ATOM 562 C C . ASN A 1 97 ? -29.710 0.737 60.123 1.00 96.31 97 ASN A C 1
ATOM 564 O O . ASN A 1 97 ? -30.178 1.818 60.481 1.00 96.31 97 ASN A O 1
ATOM 568 N N . GLY A 1 98 ? -28.482 0.598 59.626 1.00 95.19 98 GLY A N 1
ATOM 569 C CA . GLY A 1 98 ? -27.485 1.667 59.514 1.00 95.19 98 GLY A CA 1
ATOM 570 C C . GLY A 1 98 ? -26.406 1.627 60.599 1.00 95.19 98 GLY A C 1
ATOM 571 O O . GLY A 1 98 ? -25.351 2.227 60.419 1.00 95.19 98 GLY A O 1
ATOM 572 N N . ASP A 1 99 ? -26.621 0.880 61.686 1.00 96.19 99 ASP A N 1
ATOM 573 C CA . ASP A 1 99 ? -25.603 0.665 62.717 1.00 96.19 99 ASP A CA 1
ATOM 574 C C . ASP A 1 99 ? -24.493 -0.287 62.217 1.00 96.19 99 ASP A C 1
ATOM 576 O O . ASP A 1 99 ? -24.784 -1.232 61.477 1.00 96.19 99 ASP A O 1
ATOM 580 N N . PRO A 1 100 ? -23.227 -0.124 62.649 1.00 96.31 100 PRO A N 1
ATOM 581 C CA . PRO A 1 100 ? -22.141 -1.027 62.269 1.00 96.31 100 PRO A CA 1
ATOM 582 C C . PRO A 1 100 ? -22.268 -2.403 62.944 1.00 96.31 100 PRO A C 1
ATOM 584 O O . PRO A 1 100 ? -22.604 -2.497 64.129 1.00 96.31 100 PRO A O 1
ATOM 587 N N . CYS A 1 101 ? -21.925 -3.480 62.236 1.00 96.06 101 CYS A N 1
ATOM 588 C CA . CYS A 1 101 ? -22.046 -4.873 62.689 1.00 96.06 101 CYS A CA 1
ATOM 589 C C . CYS A 1 101 ? -20.877 -5.755 62.226 1.00 96.06 101 CYS A C 1
ATOM 591 O O . CYS A 1 101 ? -20.209 -5.449 61.242 1.00 96.06 101 CYS A O 1
ATOM 593 N N . ALA A 1 102 ? -20.643 -6.875 62.919 1.00 95.88 102 ALA A N 1
ATOM 594 C CA . ALA A 1 102 ? -19.694 -7.902 62.472 1.00 95.88 102 ALA A CA 1
ATOM 595 C C . ALA A 1 102 ? -20.372 -9.186 61.953 1.00 95.88 102 ALA A C 1
ATOM 597 O O . ALA A 1 102 ? -19.717 -10.009 61.317 1.00 95.88 102 ALA A O 1
ATOM 598 N N . ASN A 1 103 ? -21.664 -9.396 62.235 1.00 94.62 103 ASN A N 1
ATOM 599 C CA . ASN A 1 103 ? -22.461 -10.505 61.701 1.00 94.62 103 ASN A CA 1
ATOM 600 C C . ASN A 1 103 ? -23.973 -10.226 61.797 1.00 94.62 103 ASN A C 1
ATOM 602 O O . ASN A 1 103 ? -24.409 -9.411 62.609 1.00 94.62 103 ASN A O 1
ATOM 606 N N . GLY A 1 104 ? -24.782 -10.949 61.013 1.00 93.94 104 GLY A N 1
ATOM 607 C CA . GLY A 1 104 ? -26.234 -10.726 60.908 1.00 93.94 104 GLY A CA 1
ATOM 608 C C . GLY A 1 104 ? -27.023 -10.863 62.216 1.00 93.94 104 GLY A C 1
ATOM 609 O O . GLY A 1 104 ? -28.041 -10.197 62.382 1.00 93.94 104 GLY A O 1
ATOM 610 N N . SER A 1 105 ? -26.535 -11.646 63.187 1.00 94.56 105 SER A N 1
ATOM 611 C CA . SER A 1 105 ? -27.200 -11.814 64.495 1.00 94.56 105 SER A CA 1
ATOM 612 C C . SER A 1 105 ? -27.205 -10.537 65.341 1.00 94.56 105 SER A C 1
ATOM 614 O O . SER A 1 105 ? -27.909 -10.470 66.346 1.00 94.56 105 SER A O 1
ATOM 616 N N . GLU A 1 106 ? -26.392 -9.545 64.975 1.00 95.62 106 GLU A N 1
ATOM 617 C CA . GLU A 1 106 ? -26.348 -8.245 65.639 1.00 95.62 106 GLU A CA 1
ATOM 618 C C . GLU A 1 106 ? -27.450 -7.291 65.165 1.00 95.62 106 GLU A C 1
ATOM 620 O O . GLU A 1 106 ? -27.600 -6.250 65.788 1.00 95.62 106 GLU A O 1
ATOM 625 N N . CYS A 1 107 ? -28.206 -7.608 64.110 1.00 96.50 107 CYS A N 1
ATOM 626 C CA . CYS A 1 107 ? -29.118 -6.682 63.430 1.00 96.50 107 CYS A CA 1
ATOM 627 C C . CYS A 1 107 ? -30.591 -7.090 63.594 1.00 96.50 107 CYS A C 1
ATOM 629 O O . CYS A 1 107 ? -30.909 -8.276 63.515 1.00 96.50 107 CYS A O 1
ATOM 631 N N . ASP A 1 108 ? -31.507 -6.128 63.761 1.00 95.62 108 ASP A N 1
ATOM 632 C CA . ASP A 1 108 ? -32.960 -6.377 63.924 1.00 95.62 108 ASP A CA 1
ATOM 633 C C . ASP A 1 108 ? -33.560 -7.117 62.719 1.00 95.62 108 ASP A C 1
ATOM 635 O O . ASP A 1 108 ? -34.516 -7.883 62.838 1.00 95.62 108 ASP A O 1
ATOM 639 N N . SER A 1 109 ? -32.968 -6.895 61.549 1.00 95.25 109 SER A N 1
ATOM 640 C CA . SER A 1 109 ? -33.300 -7.537 60.283 1.00 95.25 109 SER A CA 1
ATOM 641 C C . SER A 1 109 ? -32.719 -8.947 60.115 1.00 95.25 109 SER A C 1
ATOM 643 O O . SER A 1 109 ? -33.185 -9.694 59.258 1.00 95.25 109 SER A O 1
ATOM 645 N N . GLY A 1 110 ? -31.693 -9.307 60.893 1.00 96.19 110 GLY A N 1
ATOM 646 C CA . GLY A 1 110 ? -30.869 -10.500 60.688 1.00 96.19 110 GLY A CA 1
ATOM 647 C C . GLY A 1 110 ? -29.776 -10.371 59.614 1.00 96.19 110 GLY A C 1
ATOM 648 O O . GLY A 1 110 ? -29.044 -11.339 59.399 1.00 96.19 110 GLY A O 1
ATOM 649 N N . PHE A 1 111 ? -29.635 -9.216 58.947 1.00 97.38 111 PHE A N 1
ATOM 650 C CA . PHE A 1 111 ? -28.692 -9.019 57.836 1.00 97.38 111 PHE A CA 1
ATOM 651 C C . PHE A 1 111 ? -27.603 -7.999 58.178 1.00 97.38 111 PHE A C 1
ATOM 653 O O . PHE A 1 111 ? -27.897 -6.867 58.557 1.00 97.38 111 PHE A O 1
ATOM 660 N N . CYS A 1 112 ? -26.347 -8.410 58.001 1.00 96.75 112 CYS A N 1
ATOM 661 C CA . CYS A 1 112 ? -25.156 -7.576 58.134 1.00 96.75 112 CYS A CA 1
ATOM 662 C C . CYS A 1 112 ? -24.373 -7.683 56.823 1.00 96.75 112 CYS A C 1
ATOM 664 O O . CYS A 1 112 ? -23.884 -8.770 56.510 1.00 96.75 112 CYS A O 1
ATOM 666 N N . VAL A 1 113 ? -24.309 -6.592 56.065 1.00 95.62 113 VAL A N 1
ATOM 667 C CA . VAL A 1 113 ? -23.667 -6.488 54.742 1.00 95.62 113 VAL A CA 1
ATOM 668 C C . VAL A 1 113 ? -22.819 -5.214 54.765 1.00 95.62 113 VAL A C 1
ATOM 670 O O . VAL A 1 113 ? -23.205 -4.243 55.410 1.00 95.62 113 VAL A O 1
ATOM 673 N N . ASP A 1 114 ? -21.628 -5.227 54.173 1.00 94.31 114 ASP A N 1
ATOM 674 C CA . ASP A 1 114 ? -20.656 -4.112 54.213 1.00 94.31 114 ASP A CA 1
ATOM 675 C C . ASP A 1 114 ? -20.276 -3.639 55.630 1.00 94.31 114 ASP A C 1
ATOM 677 O O . ASP A 1 114 ? -19.962 -2.471 55.858 1.00 94.31 114 ASP A O 1
ATOM 681 N N . ALA A 1 115 ? -20.344 -4.546 56.611 1.00 95.31 115 ALA A N 1
ATOM 682 C CA . ALA A 1 115 ? -20.233 -4.246 58.044 1.00 95.31 115 ALA A CA 1
ATOM 683 C C . ALA A 1 115 ? -21.291 -3.252 58.587 1.00 95.31 115 ALA A C 1
ATOM 685 O O . ALA A 1 115 ? -21.085 -2.638 59.637 1.00 95.31 115 ALA A O 1
ATOM 686 N N . VAL A 1 116 ? -22.442 -3.136 57.919 1.00 96.69 116 VAL A N 1
ATOM 687 C CA . VAL A 1 116 ? -23.610 -2.320 58.290 1.00 96.69 116 VAL A CA 1
ATOM 688 C C . VAL A 1 116 ? -24.842 -3.219 58.474 1.00 96.69 116 VAL A C 1
ATOM 690 O O . VAL A 1 116 ? -25.004 -4.222 57.783 1.00 96.69 116 VAL A O 1
ATOM 693 N N . CYS A 1 117 ? -25.727 -2.901 59.421 1.00 97.75 117 CYS A N 1
ATOM 694 C CA . CYS A 1 117 ? -27.002 -3.603 59.591 1.00 97.75 117 CYS A CA 1
ATOM 695 C C . CYS A 1 117 ? -28.010 -3.176 58.519 1.00 97.75 117 CYS A C 1
ATOM 697 O O . CYS A 1 117 ? -28.324 -1.991 58.408 1.00 97.75 117 CYS A O 1
ATOM 699 N N . CYS A 1 118 ? -28.550 -4.128 57.758 1.00 97.38 118 CYS A N 1
ATOM 700 C CA . CYS A 1 118 ? -29.251 -3.863 56.496 1.00 97.38 118 CYS A CA 1
ATOM 701 C C . CYS A 1 118 ? -30.716 -4.279 56.530 1.00 97.38 118 CYS A C 1
ATOM 703 O O . CYS A 1 118 ? -31.061 -5.316 57.086 1.00 97.38 118 CYS A O 1
ATOM 705 N N . ASN A 1 119 ? -31.593 -3.533 55.861 1.00 96.56 119 ASN A N 1
ATOM 706 C CA . ASN A 1 119 ? -33.023 -3.848 55.792 1.00 96.56 119 ASN A CA 1
ATOM 707 C C . ASN A 1 119 ? -33.366 -5.178 55.083 1.00 96.56 119 ASN A C 1
ATOM 709 O O . ASN A 1 119 ? -34.470 -5.689 55.279 1.00 96.56 119 ASN A O 1
ATOM 713 N N . LYS A 1 120 ? -32.459 -5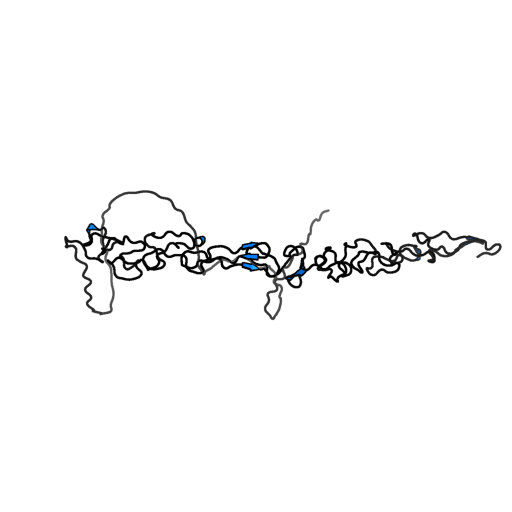.717 54.262 1.00 96.44 120 LYS A N 1
ATOM 714 C CA . LYS A 1 120 ? -32.535 -7.027 53.594 1.00 96.44 120 LYS A CA 1
ATOM 715 C C . LYS A 1 120 ? -31.111 -7.579 53.380 1.00 96.44 120 LYS A C 1
ATOM 717 O O . LYS A 1 120 ? -30.149 -6.940 53.793 1.00 96.44 120 LYS A O 1
ATOM 722 N N . ALA A 1 121 ? -30.977 -8.731 52.723 1.00 94.62 121 ALA A N 1
ATOM 723 C CA . ALA A 1 121 ? -29.694 -9.405 52.487 1.00 94.62 121 ALA A CA 1
ATOM 724 C C . ALA A 1 121 ? -28.765 -8.748 51.440 1.00 94.62 121 ALA A C 1
ATOM 726 O O . ALA A 1 121 ? -27.641 -9.207 51.304 1.00 94.62 121 ALA A O 1
ATOM 727 N N . CYS A 1 122 ? -29.242 -7.728 50.712 1.00 95.00 122 CYS A N 1
ATOM 728 C CA . CYS A 1 122 ? -28.612 -7.162 49.509 1.00 95.00 122 CYS A CA 1
ATOM 729 C C . CYS A 1 122 ? -28.187 -8.258 48.506 1.00 95.00 122 CYS A C 1
ATOM 731 O O . CYS A 1 122 ? -27.038 -8.345 48.108 1.00 95.00 122 CYS A O 1
ATOM 733 N N . ASP A 1 123 ? -29.116 -9.158 48.166 1.00 91.81 123 ASP A N 1
ATOM 734 C CA . ASP A 1 123 ? -28.889 -10.336 47.319 1.00 91.81 123 ASP A CA 1
ATOM 735 C C . ASP A 1 123 ? -29.221 -10.116 45.829 1.00 91.81 123 ASP A C 1
ATOM 737 O O . ASP A 1 123 ? -29.199 -11.063 45.038 1.00 91.81 123 ASP A O 1
ATOM 741 N N . GLY A 1 124 ? -29.544 -8.880 45.433 1.00 89.75 124 GLY A N 1
ATOM 742 C CA . GLY A 1 124 ? -29.497 -8.468 44.030 1.00 89.75 124 GLY A CA 1
ATOM 743 C C . GLY A 1 124 ? -28.057 -8.163 43.621 1.00 89.75 124 GLY A C 1
ATOM 744 O O . GLY A 1 124 ? -27.305 -7.642 44.432 1.00 89.75 124 GLY A O 1
ATOM 745 N N . GLY A 1 125 ? -27.684 -8.462 42.374 1.00 90.75 125 GLY A N 1
ATOM 746 C CA . GLY A 1 125 ? -26.361 -8.081 41.871 1.00 90.75 125 GLY A CA 1
ATOM 747 C C . GLY A 1 125 ? -26.200 -6.561 41.844 1.00 90.75 125 GLY A C 1
ATOM 748 O O . GLY A 1 125 ? -27.166 -5.853 41.538 1.00 90.75 125 GLY A O 1
ATOM 749 N N . CYS A 1 126 ? -25.004 -6.061 42.142 1.00 96.38 126 CYS A N 1
ATOM 750 C CA . CYS A 1 126 ? -24.735 -4.631 42.271 1.00 96.38 126 CYS A CA 1
ATOM 751 C C . CYS A 1 126 ? -25.577 -3.959 43.365 1.00 96.38 126 CYS A C 1
ATOM 753 O O . CYS A 1 126 ? -25.976 -2.800 43.209 1.00 96.38 126 CYS A O 1
ATOM 755 N N . GLU A 1 127 ? -25.865 -4.650 44.474 1.00 96.44 127 GLU A N 1
ATOM 756 C CA . GLU A 1 127 ? -26.508 -4.062 45.654 1.00 96.44 127 GLU A CA 1
ATOM 757 C C . GLU A 1 127 ? -25.563 -3.960 46.851 1.00 96.44 127 GLU A C 1
ATOM 759 O O . GLU A 1 127 ? -25.114 -4.955 47.403 1.00 96.44 127 GLU A O 1
ATOM 764 N N . SER A 1 128 ? -25.396 -2.739 47.358 1.00 95.94 128 SER A N 1
ATOM 765 C CA . SER A 1 128 ? -24.653 -2.458 48.587 1.00 95.94 128 SER A CA 1
ATOM 766 C C . SER A 1 128 ? -25.586 -1.946 49.685 1.00 95.94 128 SER A C 1
ATOM 768 O O . SER A 1 128 ? -26.633 -1.336 49.436 1.00 95.94 128 SER A O 1
ATOM 770 N N . CYS A 1 129 ? -25.191 -2.154 50.932 1.00 96.75 129 CYS A N 1
ATOM 771 C CA . CYS A 1 129 ? -25.822 -1.618 52.128 1.00 96.75 129 CYS A CA 1
ATOM 772 C C . CYS A 1 129 ? -25.162 -0.332 52.633 1.00 96.75 129 CYS A C 1
ATOM 774 O O . CYS A 1 129 ? -25.862 0.547 53.157 1.00 96.75 129 CYS A O 1
ATOM 776 N N . SER A 1 130 ? -23.852 -0.177 52.447 1.00 96.00 130 SER A N 1
ATOM 777 C CA . SER A 1 130 ? -23.109 1.014 52.861 1.00 96.00 130 SER A CA 1
ATOM 778 C C . SER A 1 130 ? -23.403 2.216 51.957 1.00 96.00 130 SER A C 1
ATOM 780 O O . SER A 1 130 ? -23.586 2.096 50.744 1.00 96.00 130 SER A O 1
ATOM 782 N N . ALA A 1 131 ? -23.449 3.414 52.534 1.00 95.00 131 ALA A N 1
ATOM 783 C CA . ALA A 1 131 ? -23.559 4.666 51.785 1.00 95.00 131 ALA A CA 1
ATOM 784 C C . ALA A 1 131 ? -22.276 5.015 51.007 1.00 95.00 131 ALA A C 1
ATOM 786 O O . ALA A 1 131 ? -22.321 5.870 50.128 1.00 95.00 131 ALA A O 1
ATOM 787 N N . ALA A 1 132 ? -21.146 4.375 51.330 1.00 93.38 132 ALA A N 1
ATOM 788 C CA . ALA A 1 132 ? -19.862 4.594 50.668 1.00 93.38 132 ALA A CA 1
ATOM 789 C C . ALA A 1 132 ? -19.760 3.885 49.306 1.00 93.38 132 ALA A C 1
ATOM 791 O O . ALA A 1 132 ? -19.180 4.450 48.382 1.00 93.38 132 ALA A O 1
ATOM 792 N N . SER A 1 133 ? -20.332 2.681 49.187 1.00 93.38 133 SER A N 1
ATOM 793 C CA . SER A 1 133 ? -20.318 1.877 47.954 1.00 93.38 133 SER A CA 1
ATOM 794 C C . SER A 1 133 ? -21.527 2.133 47.039 1.00 93.38 133 SER A C 1
ATOM 796 O O . SER A 1 133 ? -21.458 1.884 45.838 1.00 93.38 133 SER A O 1
ATOM 798 N N . LYS A 1 134 ? -22.648 2.643 47.571 1.00 94.88 134 LYS A N 1
ATOM 799 C CA . LYS A 1 134 ? -23.843 2.975 46.772 1.00 94.88 134 LYS A CA 1
ATOM 800 C C . LYS A 1 134 ? -23.709 4.282 45.995 1.00 94.88 134 LYS A C 1
ATOM 802 O O . LYS A 1 134 ? -23.122 5.248 46.473 1.00 94.88 134 LYS A O 1
ATOM 807 N N . GLY A 1 135 ? -24.429 4.378 44.876 1.00 89.19 135 GLY A N 1
ATOM 808 C CA . GLY A 1 135 ? -24.605 5.649 44.162 1.00 89.19 135 GLY A CA 1
ATOM 809 C C . GLY A 1 135 ? -25.468 6.671 44.921 1.00 89.19 135 GLY A C 1
ATOM 810 O O . GLY A 1 135 ? -25.277 7.877 44.770 1.00 89.19 135 GLY A O 1
ATOM 811 N N . THR A 1 136 ? -26.426 6.216 45.744 1.00 91.50 136 THR A N 1
ATOM 812 C CA . THR A 1 136 ? -27.292 7.080 46.574 1.00 91.50 136 THR A CA 1
ATOM 813 C C . THR A 1 136 ? -27.784 6.383 47.854 1.00 91.50 136 THR A C 1
ATOM 815 O O . THR A 1 136 ? -27.790 5.158 47.957 1.00 91.50 136 THR A O 1
ATOM 818 N N . GLY A 1 137 ? -28.270 7.171 48.822 1.00 92.31 137 GLY A N 1
ATOM 819 C CA . GLY A 1 137 ? -28.929 6.683 50.042 1.00 92.31 137 GLY A CA 1
ATOM 820 C C . GLY A 1 137 ? -28.056 6.741 51.299 1.00 92.31 137 GLY A C 1
ATOM 821 O O . GLY A 1 137 ? -26.895 7.131 51.249 1.00 92.31 137 GLY A O 1
ATOM 822 N N . SER A 1 138 ? -28.640 6.384 52.444 1.00 94.38 138 SER A N 1
ATOM 823 C CA . SER A 1 138 ? -27.939 6.252 53.730 1.00 94.38 138 SER A CA 1
ATOM 824 C C . SER A 1 138 ? -27.552 4.801 54.005 1.00 94.38 138 SER A C 1
ATOM 826 O O . SER A 1 138 ? -28.076 3.882 53.369 1.00 94.38 138 SER A O 1
ATOM 828 N N . ASP A 1 139 ? -26.686 4.584 54.990 1.00 96.56 139 ASP A N 1
ATOM 829 C CA . ASP A 1 139 ? -26.383 3.258 55.526 1.00 96.56 139 ASP A CA 1
ATOM 830 C C . ASP A 1 139 ? -27.660 2.505 55.946 1.00 96.56 139 ASP A C 1
ATOM 832 O O . ASP A 1 139 ? -28.657 3.104 56.366 1.00 96.56 139 ASP A O 1
ATOM 836 N N . GLY A 1 140 ? -27.640 1.180 55.794 1.00 95.31 140 GLY A N 1
ATOM 837 C CA . GLY A 1 140 ? -28.676 0.271 56.295 1.00 95.31 140 GLY A CA 1
ATOM 838 C C . GLY A 1 140 ? -29.884 0.030 55.395 1.00 95.31 140 GLY A C 1
ATOM 839 O O . GLY A 1 140 ? -30.761 -0.768 55.733 1.00 95.31 140 GLY A O 1
ATOM 840 N N . VAL A 1 141 ? -29.942 0.680 54.236 1.00 96.56 141 VAL A N 1
ATOM 841 C CA . VAL A 1 141 ? -30.931 0.391 53.192 1.00 96.56 141 VAL A CA 1
ATOM 842 C C . VAL A 1 141 ? -30.189 -0.102 51.959 1.00 96.56 141 VAL A C 1
ATOM 844 O O . VAL A 1 141 ? -29.445 0.675 51.363 1.00 96.56 141 VAL A O 1
ATOM 847 N N . CYS A 1 142 ? -30.383 -1.368 51.578 1.00 96.38 142 CYS A N 1
ATOM 848 C CA . CYS A 1 142 ? -29.803 -1.907 50.348 1.00 96.38 142 CYS A CA 1
ATOM 849 C C . CYS A 1 142 ? -30.270 -1.090 49.138 1.00 96.38 142 CYS A C 1
ATOM 851 O O . CYS A 1 142 ? -31.464 -0.791 49.008 1.00 96.38 142 CYS A O 1
ATOM 853 N N . GLY A 1 143 ? -29.338 -0.756 48.257 1.00 96.06 143 GLY A N 1
ATOM 854 C CA . GLY A 1 143 ? -29.581 -0.031 47.015 1.00 96.06 143 GLY A CA 1
ATOM 855 C C . GLY A 1 143 ? -28.414 -0.221 46.048 1.00 96.06 143 GLY A C 1
ATOM 856 O O . GLY A 1 143 ? -27.426 -0.853 46.421 1.00 96.06 143 GLY A O 1
ATOM 857 N N . PRO A 1 144 ? -28.509 0.312 44.823 1.00 97.31 144 PRO A N 1
ATOM 858 C CA . PRO A 1 144 ? -27.511 0.051 43.801 1.00 97.31 144 PRO A CA 1
ATOM 859 C C . PRO A 1 144 ? -26.137 0.630 44.166 1.00 97.31 144 PRO A C 1
ATOM 861 O O . PRO A 1 144 ? -26.024 1.784 44.607 1.00 97.31 144 PRO A O 1
ATOM 864 N N . VAL A 1 145 ? -25.106 -0.184 43.941 1.00 97.38 145 VAL A N 1
ATOM 865 C CA . VAL A 1 145 ? -23.688 0.197 43.882 1.00 97.38 145 VAL A CA 1
ATOM 866 C C . VAL A 1 145 ? -23.505 1.375 42.915 1.00 97.38 145 VAL A C 1
ATOM 868 O O . VAL A 1 145 ? -24.297 1.563 41.991 1.00 97.38 145 VAL A O 1
ATOM 871 N N . ALA A 1 146 ? -22.514 2.234 43.156 1.00 96.81 146 ALA A N 1
ATOM 872 C CA . ALA A 1 146 ? -22.262 3.395 42.307 1.00 96.81 146 ALA A CA 1
ATOM 873 C C . ALA A 1 146 ? -21.856 2.987 40.875 1.00 96.81 146 ALA A C 1
ATOM 875 O O . ALA A 1 146 ? -21.069 2.062 40.682 1.00 96.81 146 ALA A O 1
ATOM 876 N N . ASP A 1 147 ? -22.374 3.716 39.879 1.00 96.69 147 ASP A N 1
ATOM 877 C CA . ASP A 1 147 ? -22.013 3.545 38.465 1.00 96.69 147 ASP A CA 1
ATOM 878 C C . ASP A 1 147 ? -20.488 3.614 38.262 1.00 96.69 147 ASP A C 1
ATOM 880 O O . ASP A 1 147 ? -19.816 4.496 38.809 1.00 96.69 147 ASP A O 1
ATOM 884 N N . GLY A 1 148 ? -19.942 2.665 37.500 1.00 95.88 148 GLY A N 1
ATOM 885 C CA . GLY A 1 148 ? -18.502 2.540 37.261 1.00 95.88 148 GLY A CA 1
ATOM 886 C C . GLY A 1 148 ? -17.688 2.008 38.449 1.00 95.88 148 GLY A C 1
ATOM 887 O O . GLY A 1 148 ? -16.469 2.187 38.472 1.00 95.88 148 GLY A O 1
ATOM 888 N N . THR A 1 149 ? -18.325 1.367 39.434 1.00 96.44 149 THR A N 1
ATOM 889 C CA . THR A 1 149 ? -17.646 0.660 40.535 1.00 96.44 149 THR A CA 1
ATOM 890 C C . THR A 1 149 ? -18.179 -0.760 40.701 1.00 96.44 149 THR A C 1
ATOM 892 O O . THR A 1 149 ? -19.308 -1.038 40.316 1.00 96.44 149 THR A O 1
ATOM 895 N N . ASP A 1 150 ? -17.362 -1.648 41.262 1.00 96.56 150 ASP A N 1
ATOM 896 C CA . ASP A 1 150 ? -17.745 -2.996 41.697 1.00 96.56 150 ASP A CA 1
ATOM 897 C C . ASP A 1 150 ? -16.924 -3.339 42.958 1.00 96.56 150 ASP A C 1
ATOM 899 O O . ASP A 1 150 ? -15.775 -3.770 42.853 1.00 96.56 150 ASP A O 1
ATOM 903 N N . PRO A 1 151 ? -17.418 -2.992 44.162 1.00 93.38 151 PRO A N 1
ATOM 904 C CA . PRO A 1 151 ? -16.688 -3.200 45.416 1.00 93.38 151 PRO A CA 1
ATOM 905 C C . PRO A 1 151 ? -16.636 -4.658 45.887 1.00 93.38 151 PRO A C 1
ATOM 907 O O . PRO A 1 151 ? -15.793 -4.975 46.729 1.00 93.38 151 PRO A O 1
ATOM 910 N N . ASP A 1 152 ? -17.524 -5.508 45.368 1.00 91.81 152 ASP A N 1
ATOM 911 C CA . ASP A 1 152 ? -17.777 -6.870 45.850 1.00 91.81 152 ASP A CA 1
ATOM 912 C C . ASP A 1 152 ? -17.436 -7.955 44.797 1.00 91.81 152 ASP A C 1
ATOM 914 O O . ASP A 1 152 ? -17.678 -9.144 45.026 1.00 91.81 152 ASP A O 1
ATOM 918 N N . ASP A 1 153 ? -16.800 -7.552 43.685 1.00 94.56 153 ASP A N 1
ATOM 919 C CA . ASP A 1 153 ? -16.379 -8.376 42.536 1.00 94.56 153 ASP A CA 1
ATOM 920 C C . ASP A 1 153 ? -17.547 -9.191 41.920 1.00 94.56 153 ASP A C 1
ATOM 922 O O . ASP A 1 153 ? -17.417 -10.375 41.577 1.00 94.56 153 ASP A O 1
ATOM 926 N N . GLU A 1 154 ? -18.720 -8.565 41.800 1.00 94.69 154 GLU A N 1
ATOM 927 C CA . GLU A 1 154 ? -19.964 -9.178 41.312 1.00 94.69 154 GLU A CA 1
ATOM 928 C C . GLU A 1 154 ? -20.031 -9.280 39.778 1.00 94.69 154 GLU A C 1
ATOM 930 O O . GLU A 1 154 ? -20.668 -10.190 39.230 1.00 94.69 154 GLU A O 1
ATOM 935 N N . CYS A 1 155 ? -19.372 -8.359 39.074 1.00 97.19 155 CYS A N 1
ATOM 936 C CA . CYS A 1 155 ? -19.429 -8.186 37.631 1.00 97.19 155 CYS A CA 1
ATOM 937 C C . CYS A 1 155 ? -18.150 -8.680 36.953 1.00 97.19 155 CYS A C 1
ATOM 939 O O . CYS A 1 155 ? -17.054 -8.156 37.122 1.00 97.19 155 CYS A O 1
ATOM 941 N N . THR A 1 156 ? -18.287 -9.685 36.087 1.00 97.12 156 THR A N 1
ATOM 942 C CA . THR A 1 156 ? -17.160 -10.171 35.278 1.00 97.12 156 THR A CA 1
ATOM 943 C C . THR A 1 156 ? -16.984 -9.310 34.025 1.00 97.12 156 THR A C 1
ATOM 945 O O . THR A 1 156 ? -17.938 -9.119 33.276 1.00 97.12 156 THR A O 1
ATOM 948 N N . ASP A 1 157 ? -15.763 -8.841 33.753 1.00 97.44 157 ASP A N 1
ATOM 949 C CA . ASP A 1 157 ? -15.414 -8.242 32.457 1.00 97.44 157 ASP A CA 1
ATOM 950 C C . ASP A 1 157 ? -15.387 -9.319 31.356 1.00 97.44 157 ASP A C 1
ATOM 952 O O . ASP A 1 157 ? -14.573 -10.247 31.372 1.00 97.44 157 ASP A O 1
ATOM 956 N N . GLU A 1 158 ? -16.289 -9.193 30.385 1.00 97.00 158 GLU A N 1
ATOM 957 C CA . GLU A 1 158 ? -16.392 -10.055 29.200 1.00 97.00 158 GLU A CA 1
ATOM 958 C C . GLU A 1 158 ? -15.487 -9.569 28.047 1.00 97.00 158 GLU A C 1
ATOM 960 O O . GLU A 1 158 ? -15.393 -10.214 26.996 1.00 97.00 158 GLU A O 1
ATOM 965 N N . GLY A 1 159 ? -14.794 -8.442 28.241 1.00 96.31 159 GLY A N 1
ATOM 966 C CA . GLY A 1 159 ? -13.833 -7.833 27.326 1.00 96.31 159 GLY A CA 1
ATOM 967 C C . GLY A 1 159 ? -14.488 -7.074 26.171 1.00 96.31 159 GLY A C 1
ATOM 968 O O . GLY A 1 159 ? -15.434 -7.553 25.549 1.00 96.31 159 GLY A O 1
ATOM 969 N N . ALA A 1 160 ? -13.928 -5.915 25.807 1.00 95.50 160 ALA A N 1
ATOM 970 C CA . ALA A 1 160 ? -14.498 -4.971 24.829 1.00 95.50 160 ALA A CA 1
ATOM 971 C C . ALA A 1 160 ? -14.939 -5.589 23.484 1.00 95.50 160 ALA A C 1
ATOM 973 O O . ALA A 1 160 ? -15.894 -5.128 22.863 1.00 95.50 160 ALA A O 1
ATOM 974 N N . THR A 1 161 ? -14.283 -6.667 23.040 1.00 96.00 161 THR A N 1
ATOM 975 C CA . THR A 1 161 ? -14.641 -7.388 21.802 1.00 96.00 161 THR A CA 1
ATOM 976 C C . THR A 1 161 ? -16.008 -8.081 21.836 1.00 96.00 161 THR A C 1
ATOM 978 O O . THR A 1 161 ? -16.572 -8.357 20.778 1.00 96.00 161 THR A O 1
ATOM 981 N N . SER A 1 162 ? -16.561 -8.341 23.024 1.00 96.50 162 SER A N 1
ATOM 982 C CA . SER A 1 162 ? -17.897 -8.921 23.202 1.00 96.50 162 SER A CA 1
ATOM 983 C C . SER A 1 162 ? -19.022 -7.880 23.162 1.00 96.50 162 SER A C 1
ATOM 985 O O . SER A 1 162 ? -20.164 -8.245 22.900 1.00 96.50 162 SER A O 1
ATOM 987 N N . CYS A 1 163 ? -18.712 -6.604 23.436 1.00 97.75 163 CYS A N 1
ATOM 988 C CA . CYS A 1 163 ? -19.668 -5.559 23.836 1.00 97.75 163 CYS A CA 1
ATOM 989 C C . CYS A 1 163 ? -20.524 -5.876 25.075 1.00 97.75 163 CYS A C 1
ATOM 991 O O . CYS A 1 163 ? -21.458 -5.132 25.368 1.00 97.75 163 CYS A O 1
ATOM 993 N N . GLY A 1 164 ? -20.213 -6.959 25.787 1.00 97.19 164 GLY A N 1
ATOM 994 C CA . GLY A 1 164 ? -20.930 -7.425 26.961 1.00 97.19 164 GLY A CA 1
ATOM 995 C C . GLY A 1 164 ? -20.568 -6.647 28.222 1.00 97.19 164 GLY A C 1
ATOM 996 O O . GLY A 1 164 ? -20.353 -5.435 28.175 1.00 97.19 164 GLY A O 1
ATOM 997 N N . GLN A 1 165 ? -20.522 -7.339 29.355 1.00 97.69 165 GLN A N 1
ATOM 998 C CA . GLN A 1 165 ? -20.238 -6.737 30.661 1.00 97.69 165 GLN A CA 1
ATOM 999 C C . GLN A 1 165 ? -18.807 -6.180 30.725 1.00 97.69 165 GLN A C 1
ATOM 1001 O O . GLN A 1 165 ? -17.872 -6.811 30.235 1.00 97.69 165 GLN A O 1
ATOM 1006 N N . ASN A 1 166 ? -18.635 -5.003 31.330 1.00 97.38 166 ASN A N 1
ATOM 1007 C CA . ASN A 1 166 ? -17.352 -4.288 31.403 1.00 97.38 166 ASN A CA 1
ATOM 1008 C C . ASN A 1 166 ? -16.616 -4.439 32.753 1.00 97.38 166 ASN A C 1
ATOM 1010 O O . ASN A 1 166 ? -15.586 -3.798 32.954 1.00 97.38 166 ASN A O 1
ATOM 1014 N N . GLY A 1 167 ? -17.146 -5.262 33.665 1.00 97.31 167 GLY A N 1
ATOM 1015 C CA . GLY A 1 167 ? -16.594 -5.473 35.008 1.00 97.31 167 GLY A CA 1
ATOM 1016 C C . GLY A 1 167 ? -16.998 -4.434 36.064 1.00 97.31 167 GLY A C 1
ATOM 1017 O O . GLY A 1 167 ? -16.360 -4.369 37.107 1.00 97.31 167 GLY A O 1
ATOM 1018 N N . PHE A 1 168 ? -18.018 -3.609 35.807 1.00 97.69 168 PHE A N 1
ATOM 1019 C CA . PHE A 1 168 ? -18.525 -2.609 36.756 1.00 97.69 168 PHE A CA 1
ATOM 1020 C C . PHE A 1 168 ? -20.052 -2.650 36.870 1.00 97.69 168 PHE A C 1
ATOM 1022 O O . PHE A 1 168 ? -20.732 -3.166 35.985 1.00 97.69 168 PHE A O 1
ATOM 1029 N N . CYS A 1 169 ? -20.605 -2.048 37.921 1.00 97.88 169 CYS A N 1
ATOM 1030 C CA . CYS A 1 169 ? -22.040 -1.826 38.085 1.00 97.88 169 CYS A CA 1
ATOM 1031 C C . CYS A 1 169 ? -22.548 -0.596 37.313 1.00 97.88 169 CYS A C 1
ATOM 1033 O O . CYS A 1 169 ? -21.817 0.376 37.125 1.00 97.88 169 CYS A O 1
ATOM 1035 N N . ASP A 1 170 ? -23.822 -0.621 36.907 1.00 96.31 170 ASP A N 1
ATOM 1036 C CA . ASP A 1 170 ? -24.493 0.404 36.082 1.00 96.31 170 ASP A CA 1
ATOM 1037 C C . ASP A 1 170 ? -25.213 1.516 36.876 1.00 96.31 170 ASP A C 1
ATOM 1039 O O . ASP A 1 170 ? -25.925 2.347 36.308 1.00 96.31 170 ASP A O 1
ATOM 1043 N N . GLY A 1 171 ? -25.114 1.505 38.210 1.00 95.25 171 GLY A N 1
ATOM 1044 C CA . GLY A 1 171 ? -25.874 2.403 39.090 1.00 95.25 171 GLY A CA 1
ATOM 1045 C C . GLY A 1 171 ? -27.380 2.103 39.198 1.00 95.25 171 GLY A C 1
ATOM 1046 O O . GLY A 1 171 ? -28.083 2.772 39.961 1.00 95.25 171 GLY A O 1
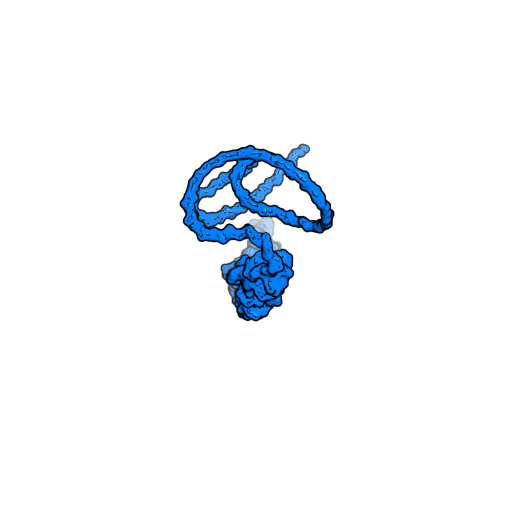ATOM 1047 N N . GLY A 1 172 ? -27.886 1.111 38.462 1.00 94.31 172 GLY A N 1
ATOM 1048 C CA . GLY A 1 172 ? -29.274 0.647 38.432 1.00 94.31 172 GLY A CA 1
ATOM 1049 C C . GLY A 1 172 ? -29.513 -0.700 39.126 1.00 94.31 172 GLY A C 1
ATOM 1050 O O . GLY A 1 172 ? -30.672 -1.050 39.359 1.00 94.31 172 GLY A O 1
ATOM 1051 N N . GLY A 1 173 ? -28.451 -1.420 39.498 1.00 94.19 173 GLY A N 1
ATOM 1052 C CA . GLY A 1 173 ? -28.522 -2.767 40.085 1.00 94.19 173 GLY A CA 1
ATOM 1053 C C . GLY A 1 173 ? -28.328 -3.878 39.048 1.00 94.19 173 GLY A C 1
ATOM 1054 O O . GLY A 1 173 ? -28.934 -4.945 39.151 1.00 94.19 173 GLY A O 1
ATOM 1055 N N . ALA A 1 174 ? -27.537 -3.606 38.009 1.00 95.94 174 ALA A N 1
ATOM 1056 C CA . ALA A 1 174 ? -27.040 -4.589 37.059 1.00 95.94 174 ALA A CA 1
ATOM 1057 C C . ALA A 1 174 ? -25.569 -4.300 36.714 1.00 95.94 174 ALA A C 1
ATOM 1059 O O . ALA A 1 174 ? -25.038 -3.227 36.999 1.00 95.94 174 ALA A O 1
ATOM 1060 N N . CYS A 1 175 ? -24.907 -5.256 36.066 1.00 97.56 175 CYS A N 1
ATOM 1061 C CA . CYS A 1 175 ? -23.576 -5.031 35.517 1.00 97.56 175 CYS A CA 1
ATOM 1062 C C . CYS A 1 175 ? -23.653 -4.166 34.254 1.00 97.56 175 CYS A C 1
ATOM 1064 O O . CYS A 1 175 ? -24.428 -4.442 33.333 1.00 97.56 175 CYS A O 1
ATOM 1066 N N . ALA A 1 176 ? -22.828 -3.126 34.212 1.00 97.56 176 ALA A N 1
ATOM 1067 C CA . ALA A 1 176 ? -22.696 -2.218 33.092 1.00 97.56 176 ALA A CA 1
ATOM 1068 C C . ALA A 1 176 ? -22.113 -2.935 31.870 1.00 97.56 176 ALA A C 1
ATOM 1070 O O . ALA A 1 176 ? -21.191 -3.751 31.959 1.00 97.56 176 ALA A O 1
ATOM 1071 N N . LEU A 1 177 ? -22.645 -2.592 30.700 1.00 97.94 177 LEU A N 1
ATOM 1072 C CA . LEU A 1 177 ? -22.114 -3.045 29.420 1.00 97.94 177 LEU A CA 1
ATOM 1073 C C . LEU A 1 177 ? -21.012 -2.100 28.929 1.00 97.94 177 LEU A C 1
ATOM 1075 O O . LEU A 1 177 ? -20.895 -0.954 29.378 1.00 97.94 177 LEU A O 1
ATOM 1079 N N . TYR A 1 178 ? -20.211 -2.547 27.965 1.00 98.00 178 TYR A N 1
ATOM 1080 C CA . TYR A 1 178 ? -19.306 -1.647 27.254 1.00 98.00 178 TYR A CA 1
ATOM 1081 C C . TYR A 1 178 ? -20.098 -0.512 26.576 1.00 98.00 178 TYR A C 1
ATOM 1083 O O . TYR A 1 178 ? -21.060 -0.783 25.848 1.00 98.00 178 TYR A O 1
ATOM 1091 N N . PRO A 1 179 ? -19.718 0.762 26.793 1.00 97.25 179 PRO A N 1
ATOM 1092 C CA . PRO A 1 179 ? -20.482 1.896 26.294 1.00 97.25 179 PRO A CA 1
ATOM 1093 C C . PRO A 1 179 ? -20.452 1.969 24.765 1.00 97.25 179 PRO A C 1
ATOM 1095 O O . PRO A 1 179 ? -19.574 1.399 24.105 1.00 97.25 179 PRO A O 1
ATOM 1098 N N . ALA A 1 180 ? -21.403 2.718 24.204 1.00 96.88 180 ALA A N 1
ATOM 1099 C CA . ALA A 1 180 ? -21.438 3.009 22.777 1.00 96.88 180 ALA A CA 1
ATOM 1100 C C . ALA A 1 180 ? -20.094 3.578 22.276 1.00 96.88 180 ALA A C 1
ATOM 1102 O O . ALA A 1 180 ? -19.356 4.212 23.030 1.00 96.88 180 ALA A O 1
ATOM 1103 N N . ASP A 1 181 ? -19.774 3.322 21.007 1.00 95.50 181 ASP A N 1
ATOM 1104 C CA . ASP A 1 181 ? -18.505 3.682 20.350 1.00 95.50 181 ASP A CA 1
ATOM 1105 C C . ASP A 1 181 ? -17.241 2.959 20.872 1.00 95.50 181 ASP A C 1
ATOM 1107 O O . ASP A 1 181 ? -16.158 3.136 20.306 1.00 95.50 181 ASP A O 1
ATOM 1111 N N . THR A 1 182 ? -17.352 2.059 21.860 1.00 97.12 182 THR A N 1
ATOM 1112 C CA . THR A 1 182 ? -16.259 1.135 22.221 1.00 97.12 182 THR A CA 1
ATOM 1113 C C . THR A 1 182 ? -15.903 0.254 21.025 1.00 97.12 182 THR A C 1
ATOM 1115 O O . THR A 1 182 ? -16.772 -0.405 20.459 1.00 97.12 182 THR A O 1
ATOM 1118 N N . GLN A 1 183 ? -14.628 0.195 20.638 1.00 97.19 183 GLN A N 1
ATOM 1119 C CA . GLN A 1 183 ? -14.186 -0.653 19.533 1.00 97.19 183 GLN A CA 1
ATOM 1120 C C . GLN A 1 183 ? -14.234 -2.143 19.917 1.00 97.19 183 GLN A C 1
ATOM 1122 O O . GLN A 1 183 ? -13.529 -2.577 20.825 1.00 97.19 183 GLN A O 1
ATOM 1127 N N . CYS A 1 184 ? -15.013 -2.932 19.174 1.00 96.88 184 CYS A N 1
ATOM 1128 C CA . CYS A 1 184 ? -15.180 -4.371 19.406 1.00 96.88 184 CYS A CA 1
ATOM 1129 C C . CYS A 1 184 ? -14.534 -5.255 18.327 1.00 96.88 184 CYS A C 1
ATOM 1131 O O . CYS A 1 184 ? -14.260 -6.428 18.570 1.00 96.88 184 CYS A O 1
ATOM 1133 N N . THR A 1 185 ? -14.233 -4.707 17.144 1.00 96.19 185 THR A N 1
ATOM 1134 C CA . THR A 1 185 ? -13.372 -5.373 16.148 1.00 96.19 185 THR A CA 1
ATOM 1135 C C . THR A 1 185 ? -12.440 -4.382 15.462 1.00 96.19 185 THR A C 1
ATOM 1137 O O . THR A 1 185 ? -12.763 -3.204 15.283 1.00 96.19 185 THR A O 1
ATOM 1140 N N . ASP A 1 186 ? -11.273 -4.869 15.049 1.00 94.00 186 ASP A N 1
ATOM 1141 C CA . ASP A 1 186 ? -10.326 -4.099 14.249 1.00 94.00 186 ASP A CA 1
ATOM 1142 C C . ASP A 1 186 ? -10.817 -3.862 12.823 1.00 94.00 186 ASP A C 1
ATOM 1144 O O . ASP A 1 186 ? -11.449 -4.718 12.200 1.00 94.00 186 ASP A O 1
ATOM 1148 N N . SER A 1 187 ? -10.468 -2.696 12.271 1.00 94.19 187 SER A N 1
ATOM 1149 C CA . SER A 1 187 ? -10.592 -2.486 10.831 1.00 94.19 187 SER A CA 1
ATOM 1150 C C . SER A 1 187 ? -9.681 -3.449 10.079 1.00 94.19 187 SER A C 1
ATOM 1152 O O . SER A 1 187 ? -8.555 -3.713 10.498 1.00 94.19 187 SER A O 1
ATOM 1154 N N . SER A 1 188 ? -10.133 -3.913 8.922 1.00 93.06 188 SER A N 1
ATOM 1155 C CA . SER A 1 188 ? -9.351 -4.761 8.023 1.00 93.06 188 SER A CA 1
ATOM 1156 C C . SER A 1 188 ? -9.379 -4.172 6.622 1.00 93.06 188 SER A C 1
ATOM 1158 O O . SER A 1 188 ? -10.366 -3.554 6.234 1.00 93.06 188 SER A O 1
ATOM 1160 N N . CYS A 1 189 ? -8.316 -4.353 5.844 1.00 90.88 189 CYS A N 1
ATOM 1161 C CA . CYS A 1 189 ? -8.293 -3.931 4.449 1.00 90.88 189 CYS A CA 1
ATOM 1162 C C . CYS A 1 189 ? -7.736 -5.060 3.584 1.00 90.88 189 CYS A C 1
ATOM 1164 O O . CYS A 1 189 ? -6.654 -5.585 3.847 1.00 90.88 189 CYS A O 1
ATOM 1166 N N . ALA A 1 190 ? -8.491 -5.448 2.559 1.00 88.00 190 ALA A N 1
ATOM 1167 C CA . ALA A 1 190 ? -8.108 -6.476 1.602 1.00 88.00 190 ALA A CA 1
ATOM 1168 C C . ALA A 1 190 ? -8.638 -6.121 0.207 1.00 88.00 190 ALA A C 1
ATOM 1170 O O . ALA A 1 190 ? -9.735 -5.588 0.072 1.00 88.00 190 ALA A O 1
ATOM 1171 N N . ALA A 1 191 ? -7.858 -6.421 -0.837 1.00 81.75 191 ALA A N 1
ATOM 1172 C CA . ALA A 1 191 ? -8.233 -6.191 -2.239 1.00 81.75 191 ALA A CA 1
ATOM 1173 C C . ALA A 1 191 ? -8.752 -4.762 -2.549 1.00 81.75 191 ALA A C 1
ATOM 1175 O O . ALA A 1 191 ? -9.645 -4.587 -3.374 1.00 81.75 191 ALA A O 1
ATOM 1176 N N . GLY A 1 192 ? -8.205 -3.743 -1.874 1.00 81.94 192 GLY A N 1
ATOM 1177 C CA . GLY A 1 192 ? -8.595 -2.343 -2.068 1.00 81.94 192 GLY A CA 1
ATOM 1178 C C . GLY A 1 192 ? -9.911 -1.932 -1.406 1.00 81.94 192 GLY A C 1
ATOM 1179 O O . GLY A 1 192 ? -10.396 -0.833 -1.671 1.00 81.94 192 GLY A O 1
ATOM 1180 N N . VAL A 1 193 ? -10.483 -2.776 -0.545 1.00 88.88 193 VAL A N 1
ATOM 1181 C CA . VAL A 1 193 ? -11.674 -2.471 0.254 1.00 88.88 193 VAL A CA 1
ATOM 1182 C C . VAL A 1 193 ? -11.305 -2.548 1.730 1.00 88.88 193 VAL A C 1
ATOM 1184 O O . VAL A 1 193 ? -10.773 -3.561 2.192 1.00 88.88 193 VAL A O 1
ATOM 1187 N N . ARG A 1 194 ? -11.599 -1.483 2.477 1.00 93.12 194 ARG A N 1
ATOM 1188 C CA . ARG A 1 194 ? -11.435 -1.428 3.928 1.00 93.12 194 ARG A CA 1
ATOM 1189 C C . ARG A 1 194 ? -12.778 -1.623 4.615 1.00 93.12 194 ARG A C 1
ATOM 1191 O O . ARG A 1 194 ? -13.709 -0.851 4.410 1.00 93.12 194 ARG A O 1
ATOM 1198 N N . THR A 1 195 ? -12.856 -2.630 5.471 1.00 94.31 195 THR A N 1
ATOM 1199 C CA . THR A 1 195 ? -13.910 -2.767 6.475 1.00 94.31 195 THR A CA 1
ATOM 1200 C C . THR A 1 195 ? -13.570 -1.841 7.635 1.00 94.31 195 THR A C 1
ATOM 1202 O O . THR A 1 195 ? -12.479 -1.927 8.207 1.00 94.31 195 THR A O 1
ATOM 1205 N N . LEU A 1 196 ? -14.485 -0.933 7.961 1.00 93.94 196 LEU A N 1
ATOM 1206 C CA . LEU A 1 196 ? -14.348 -0.015 9.090 1.00 93.94 196 LEU A CA 1
ATOM 1207 C C . LEU A 1 196 ? -14.404 -0.797 10.417 1.00 93.94 196 LEU A C 1
ATOM 1209 O O . LEU A 1 196 ? -14.999 -1.877 10.452 1.00 93.94 196 LEU A O 1
ATOM 1213 N N . PRO A 1 197 ? -13.770 -0.302 11.499 1.00 94.88 197 PRO A N 1
ATOM 1214 C CA . PRO A 1 197 ? -13.806 -1.005 12.778 1.00 94.88 197 PRO A CA 1
ATOM 1215 C C . PRO A 1 197 ? -15.250 -1.034 13.290 1.00 94.88 197 PRO A C 1
ATOM 1217 O O . PRO A 1 197 ? -15.967 -0.038 13.160 1.00 94.88 197 PRO A O 1
ATOM 1220 N N . SER A 1 198 ? -15.692 -2.158 13.850 1.00 96.75 198 SER A N 1
ATOM 1221 C CA . SER A 1 198 ? -17.029 -2.239 14.457 1.00 96.75 198 SER A CA 1
ATOM 1222 C C . SER A 1 198 ? -16.991 -1.674 15.872 1.00 96.75 198 SER A C 1
ATOM 1224 O O . SER A 1 198 ? -15.993 -1.848 16.581 1.00 96.75 198 SER A O 1
ATOM 1226 N N . THR A 1 199 ? -18.081 -1.039 16.285 1.00 97.56 199 THR A N 1
ATOM 1227 C CA . THR A 1 199 ? -18.228 -0.436 17.612 1.00 97.56 199 THR A CA 1
ATOM 1228 C C . THR A 1 199 ? -19.445 -0.982 18.345 1.00 97.56 199 THR A C 1
ATOM 1230 O O . THR A 1 199 ? -20.406 -1.432 17.724 1.00 97.56 199 THR A O 1
ATOM 1233 N N . CYS A 1 200 ? -19.404 -0.970 19.673 1.00 98.00 200 CYS A N 1
ATOM 1234 C CA . CYS A 1 200 ? -20.540 -1.337 20.504 1.00 98.00 200 CYS A CA 1
ATOM 1235 C C . CYS A 1 200 ? -21.673 -0.315 20.368 1.00 98.00 200 CYS A C 1
ATOM 1237 O O . CYS A 1 200 ? -21.427 0.887 20.252 1.00 98.00 200 CYS A O 1
ATOM 1239 N N . ASP A 1 201 ? -22.914 -0.793 20.427 1.00 96.88 201 ASP A N 1
ATOM 1240 C CA . ASP A 1 201 ? -24.133 0.028 20.446 1.00 96.88 201 ASP A CA 1
ATOM 1241 C C . ASP A 1 201 ? -24.518 0.527 21.856 1.00 96.88 201 ASP A C 1
ATOM 1243 O O . ASP A 1 201 ? -25.462 1.302 22.003 1.00 96.88 201 ASP A O 1
ATOM 1247 N N . GLY A 1 202 ? -23.797 0.088 22.895 1.00 96.19 202 GLY A N 1
ATOM 1248 C CA . GLY A 1 202 ? -24.127 0.333 24.305 1.00 96.19 202 GLY A CA 1
ATOM 1249 C C . GLY A 1 202 ? -25.258 -0.550 24.854 1.00 96.19 202 GLY A C 1
ATOM 1250 O O . GLY A 1 202 ? -25.664 -0.370 25.998 1.00 96.19 202 GLY A O 1
ATOM 1251 N N . ALA A 1 203 ? -25.767 -1.497 24.060 1.00 95.94 203 ALA A N 1
ATOM 1252 C CA . ALA A 1 203 ? -26.845 -2.426 24.406 1.00 95.94 203 ALA A CA 1
ATOM 1253 C C . ALA A 1 203 ? -26.434 -3.908 24.254 1.00 95.94 203 ALA A C 1
ATOM 1255 O O . ALA A 1 203 ? -27.290 -4.793 24.262 1.00 95.94 203 ALA A O 1
ATOM 1256 N N . GLY A 1 204 ? -25.130 -4.183 24.132 1.00 96.25 204 GLY A N 1
ATOM 1257 C CA . GLY A 1 204 ? -24.569 -5.534 24.048 1.00 96.25 204 GLY A CA 1
ATOM 1258 C C . GLY A 1 204 ? -24.217 -6.012 22.636 1.00 96.25 204 GLY A C 1
ATOM 1259 O O . GLY A 1 204 ? -23.826 -7.167 22.477 1.00 96.25 204 GLY A O 1
ATOM 1260 N N . THR A 1 205 ? -24.341 -5.172 21.600 1.00 96.75 205 THR A N 1
ATOM 1261 C CA . THR A 1 205 ? -24.108 -5.581 20.203 1.00 96.75 205 THR A CA 1
ATOM 1262 C C . THR A 1 205 ? -22.893 -4.893 19.592 1.00 96.75 205 THR A C 1
ATOM 1264 O O . THR A 1 205 ? -22.803 -3.669 19.547 1.00 96.75 205 THR A O 1
ATOM 1267 N N . CYS A 1 206 ? -21.995 -5.687 19.006 1.00 97.06 206 CYS A N 1
ATOM 1268 C CA . CYS A 1 206 ? -20.919 -5.192 18.149 1.00 97.06 206 CYS A CA 1
ATOM 1269 C C . CYS A 1 206 ? -21.460 -4.861 16.743 1.00 97.06 206 CYS A C 1
ATOM 1271 O O . CYS A 1 206 ? -21.732 -5.761 15.942 1.00 97.06 206 CYS A O 1
ATOM 1273 N N . GLN A 1 207 ? -21.640 -3.574 16.434 1.00 96.44 207 GLN A N 1
ATOM 1274 C CA . GLN A 1 207 ? -22.213 -3.091 15.178 1.00 96.44 207 GLN A CA 1
ATOM 1275 C C . GLN A 1 207 ? -21.131 -2.743 14.144 1.00 96.44 207 GLN A C 1
ATOM 1277 O O . GLN A 1 207 ? -20.267 -1.894 14.359 1.00 96.44 207 GLN A O 1
ATOM 1282 N N . GLY A 1 208 ? -21.216 -3.370 12.968 1.00 93.81 208 GLY A N 1
ATOM 1283 C CA . GLY A 1 208 ? -20.323 -3.085 11.845 1.00 93.81 208 GLY A CA 1
ATOM 1284 C C . GLY A 1 208 ? -20.585 -1.721 11.202 1.00 93.81 208 GLY A C 1
ATOM 1285 O O . GLY A 1 208 ? -21.684 -1.465 10.710 1.00 93.81 208 GLY A O 1
ATOM 1286 N N . ASN A 1 209 ? -19.545 -0.888 11.111 1.00 92.19 209 ASN A N 1
ATOM 1287 C CA . ASN A 1 209 ? -19.612 0.465 10.538 1.00 92.19 209 ASN A CA 1
ATOM 1288 C C . ASN A 1 209 ? -19.497 0.516 8.997 1.00 92.19 209 ASN A C 1
ATOM 1290 O O . ASN A 1 209 ? -19.372 1.586 8.407 1.00 92.19 209 ASN A O 1
ATOM 1294 N N . GLY A 1 210 ? -19.578 -0.636 8.325 1.00 92.75 210 GLY A N 1
ATOM 1295 C CA . GLY A 1 210 ? -19.580 -0.749 6.865 1.00 92.75 210 GLY A CA 1
ATOM 1296 C C . GLY A 1 210 ? -18.188 -0.812 6.228 1.00 92.75 210 GLY A C 1
ATOM 1297 O O . GLY A 1 210 ? -17.200 -1.189 6.859 1.00 92.75 210 GLY A O 1
ATOM 1298 N N . THR A 1 211 ? -18.124 -0.488 4.935 1.00 93.25 211 THR A N 1
ATOM 1299 C CA . THR A 1 211 ? -16.916 -0.615 4.106 1.00 93.25 211 THR A CA 1
ATOM 1300 C C . THR A 1 211 ? -16.659 0.642 3.284 1.00 93.25 211 THR A C 1
ATOM 1302 O O . THR A 1 211 ? -17.586 1.176 2.673 1.00 93.25 211 THR A O 1
ATOM 1305 N N . GLU A 1 212 ? -15.397 1.042 3.169 1.00 89.38 212 GLU A N 1
ATOM 1306 C CA . GLU A 1 212 ? -14.926 2.068 2.239 1.00 89.38 212 GLU A CA 1
ATOM 1307 C C . GLU A 1 212 ? -14.090 1.438 1.112 1.00 89.38 212 GLU A C 1
ATOM 1309 O O . GLU A 1 212 ? -13.304 0.514 1.328 1.00 89.38 212 GLU A O 1
ATOM 1314 N N . ASN A 1 213 ? -14.253 1.940 -0.114 1.00 87.69 213 ASN A N 1
ATOM 1315 C CA . ASN A 1 213 ? -13.380 1.576 -1.228 1.00 87.69 213 ASN A CA 1
ATOM 1316 C C . ASN A 1 213 ? -12.148 2.481 -1.193 1.00 87.69 213 ASN A C 1
ATOM 1318 O O . ASN A 1 213 ? -12.281 3.704 -1.260 1.00 87.69 213 ASN A O 1
ATOM 1322 N N . CYS A 1 214 ? -10.953 1.900 -1.146 1.00 84.88 214 CYS A N 1
ATOM 1323 C CA . CYS A 1 214 ? -9.719 2.664 -1.233 1.00 84.88 214 CYS A CA 1
ATOM 1324 C C . CYS A 1 214 ? -9.594 3.245 -2.645 1.00 84.88 214 CYS A C 1
ATOM 1326 O O . CYS A 1 214 ? -9.479 2.500 -3.617 1.00 84.88 214 CYS A O 1
ATOM 1328 N N . SER A 1 215 ? -9.581 4.574 -2.773 1.00 72.88 215 SER A N 1
ATOM 1329 C CA . SER A 1 215 ? -9.618 5.287 -4.063 1.00 72.88 215 SER A CA 1
ATOM 1330 C C . SER A 1 215 ? -8.512 4.879 -5.045 1.00 72.88 215 SER A C 1
ATOM 1332 O O . SER A 1 215 ? -8.695 4.972 -6.257 1.00 72.88 215 SER A O 1
ATOM 1334 N N . GLN A 1 216 ? -7.369 4.415 -4.527 1.00 70.12 216 GLN A N 1
ATOM 1335 C CA . GLN A 1 216 ? -6.231 3.933 -5.318 1.00 70.12 216 GLN A CA 1
ATOM 1336 C C . GLN A 1 216 ? -6.174 2.400 -5.479 1.00 70.12 216 GLN A C 1
ATOM 1338 O O . GLN A 1 216 ? -5.353 1.900 -6.242 1.00 70.12 216 GLN A O 1
ATOM 1343 N N . GLY A 1 217 ? -7.073 1.655 -4.827 1.00 66.88 217 GLY A N 1
ATOM 1344 C CA . GLY A 1 217 ? -7.185 0.195 -4.922 1.00 66.88 217 GLY A CA 1
ATOM 1345 C C . GLY A 1 217 ? -6.322 -0.607 -3.944 1.00 66.88 217 GLY A C 1
ATOM 1346 O O . GLY A 1 217 ? -6.299 -1.831 -4.053 1.00 66.88 217 GLY A O 1
ATOM 1347 N N . SER A 1 218 ? -5.652 0.043 -2.984 1.00 76.44 218 SER A N 1
ATOM 1348 C CA . SER A 1 218 ? -4.619 -0.606 -2.164 1.00 76.44 218 SER A CA 1
ATOM 1349 C C . SER A 1 218 ? -4.717 -0.331 -0.667 1.00 76.44 218 SER A C 1
ATOM 1351 O O . SER A 1 218 ? -5.150 0.730 -0.215 1.00 76.44 218 SER A O 1
ATOM 1353 N N . CYS A 1 219 ? -4.278 -1.332 0.091 1.00 82.00 219 CYS A N 1
ATOM 1354 C CA . CYS A 1 219 ? -4.324 -1.406 1.544 1.00 82.00 219 CYS A CA 1
ATOM 1355 C C . CYS A 1 219 ? -2.910 -1.348 2.122 1.00 82.00 219 CYS A C 1
ATOM 1357 O O . CYS A 1 219 ? -2.024 -2.049 1.637 1.00 82.00 219 CYS A O 1
ATOM 1359 N N . SER A 1 220 ? -2.721 -0.589 3.198 1.00 83.00 220 SER A N 1
ATOM 1360 C CA . SER A 1 220 ? -1.515 -0.631 4.025 1.00 83.00 220 SER A CA 1
ATOM 1361 C C . SER A 1 220 ? -1.902 -1.165 5.399 1.00 83.00 220 SER A C 1
ATOM 1363 O O . SER A 1 220 ? -2.433 -0.442 6.243 1.00 83.00 220 SER A O 1
ATOM 1365 N N . GLY A 1 221 ? -1.747 -2.477 5.590 1.00 84.69 221 GLY A N 1
ATOM 1366 C CA . GLY A 1 221 ? -2.307 -3.167 6.752 1.00 84.69 221 GLY A CA 1
ATOM 1367 C C . GLY A 1 221 ? -3.830 -2.948 6.849 1.00 84.69 221 GLY A C 1
ATOM 1368 O O . GLY A 1 221 ? -4.534 -3.251 5.887 1.00 84.69 221 GLY A O 1
ATOM 1369 N N . PRO A 1 222 ? -4.361 -2.429 7.973 1.00 87.38 222 PRO A N 1
ATOM 1370 C CA . PRO A 1 222 ? -5.798 -2.243 8.184 1.00 87.38 222 PRO A CA 1
ATOM 1371 C C . PRO A 1 222 ? -6.367 -0.929 7.617 1.00 87.38 222 PRO A C 1
ATOM 1373 O O . PRO A 1 222 ? -7.566 -0.689 7.763 1.00 87.38 222 PRO A O 1
ATOM 1376 N N . VAL A 1 223 ? -5.547 -0.063 7.004 1.00 86.44 223 VAL A N 1
ATOM 1377 C CA . VAL A 1 223 ? -5.970 1.241 6.454 1.00 86.44 223 VAL A CA 1
ATOM 1378 C C . VAL A 1 223 ? -5.880 1.282 4.927 1.00 86.44 223 VAL A C 1
ATOM 1380 O O . VAL A 1 223 ? -5.045 0.606 4.325 1.00 86.44 223 VAL A O 1
ATOM 1383 N N . CYS A 1 224 ? -6.714 2.103 4.283 1.00 84.81 224 CYS A N 1
ATOM 1384 C CA . CYS A 1 224 ? -6.503 2.447 2.879 1.00 84.81 224 CYS A CA 1
ATOM 1385 C C . CYS A 1 224 ? -5.186 3.213 2.721 1.00 84.81 224 CYS A C 1
ATOM 1387 O O . CYS A 1 224 ? -4.912 4.154 3.469 1.00 84.81 224 CYS A O 1
ATOM 1389 N N . LEU A 1 225 ? -4.378 2.836 1.730 1.00 79.75 225 LEU A N 1
ATOM 1390 C CA . LEU A 1 225 ? -3.163 3.571 1.410 1.00 79.75 225 LEU A CA 1
ATOM 1391 C C . LEU A 1 225 ? -3.545 4.887 0.708 1.00 79.75 225 LEU A C 1
ATOM 1393 O O . LEU A 1 225 ? -4.176 4.876 -0.349 1.00 79.75 225 LEU A O 1
ATOM 1397 N N . GLY A 1 226 ? -3.184 6.022 1.313 1.00 76.19 226 GLY A N 1
ATOM 1398 C CA . GLY A 1 226 ? -3.543 7.351 0.801 1.00 76.19 226 GLY A CA 1
ATOM 1399 C C . GLY A 1 226 ? -2.753 7.781 -0.440 1.00 76.19 226 GLY A C 1
ATOM 1400 O O . GLY A 1 226 ? -3.289 8.503 -1.279 1.00 76.19 226 GLY A O 1
ATOM 1401 N N . GLN A 1 227 ? -1.503 7.324 -0.559 1.00 82.38 227 GLN A N 1
ATOM 1402 C CA . GLN A 1 227 ? -0.628 7.525 -1.714 1.00 82.38 227 GLN A CA 1
ATOM 1403 C C . GLN A 1 227 ? 0.227 6.281 -1.942 1.00 82.38 227 GLN A C 1
ATOM 1405 O O . GLN A 1 227 ? 0.790 5.747 -0.985 1.00 82.38 227 GLN A O 1
ATOM 1410 N N . CYS A 1 228 ? 0.362 5.846 -3.193 1.00 86.06 228 CYS A N 1
ATOM 1411 C CA . CYS A 1 228 ? 1.323 4.804 -3.549 1.00 86.06 228 CYS A CA 1
ATOM 1412 C C . CYS A 1 228 ? 2.768 5.284 -3.305 1.00 86.06 228 CYS A C 1
ATOM 1414 O O . CYS A 1 228 ? 3.053 6.484 -3.355 1.00 86.06 228 CYS A O 1
ATOM 1416 N N . GLN A 1 229 ? 3.685 4.357 -3.033 1.00 86.31 229 GLN A N 1
ATOM 1417 C CA . GLN A 1 229 ? 5.128 4.606 -2.909 1.00 86.31 229 GLN A CA 1
ATOM 1418 C C . GLN A 1 229 ? 5.931 3.780 -3.924 1.00 86.31 229 GLN A C 1
ATOM 1420 O O . GLN A 1 229 ? 6.972 4.228 -4.401 1.00 86.31 229 GLN A O 1
ATOM 1425 N N . VAL A 1 230 ? 5.441 2.588 -4.272 1.00 87.69 230 VAL A N 1
ATOM 1426 C CA . VAL A 1 230 ? 6.013 1.684 -5.279 1.00 87.69 230 VAL A CA 1
ATOM 1427 C C . VAL A 1 230 ? 4.916 1.084 -6.160 1.00 87.69 230 VAL A C 1
ATOM 1429 O O . VAL A 1 230 ? 3.754 1.032 -5.773 1.00 87.69 230 VAL A O 1
ATOM 1432 N N . ASP A 1 231 ? 5.270 0.555 -7.335 1.00 88.69 231 ASP A N 1
ATOM 1433 C CA . ASP A 1 231 ? 4.300 -0.090 -8.242 1.00 88.69 231 ASP A CA 1
ATOM 1434 C C . ASP A 1 231 ? 3.573 -1.294 -7.618 1.00 88.69 231 ASP A C 1
ATOM 1436 O O . ASP A 1 231 ? 2.463 -1.626 -8.027 1.00 88.69 231 ASP A O 1
ATOM 1440 N N . GLY A 1 232 ? 4.185 -1.943 -6.619 1.00 85.44 232 GLY A N 1
ATOM 1441 C CA . GLY A 1 232 ? 3.558 -3.014 -5.837 1.00 85.44 232 GLY A CA 1
ATOM 1442 C C . GLY A 1 232 ? 2.381 -2.545 -4.974 1.00 85.44 232 GLY A C 1
ATOM 1443 O O . GLY A 1 232 ? 1.555 -3.367 -4.586 1.00 85.44 232 GLY A O 1
ATOM 1444 N N . ASP A 1 233 ? 2.267 -1.236 -4.736 1.00 82.31 233 ASP A N 1
ATOM 1445 C CA . ASP A 1 233 ? 1.124 -0.604 -4.078 1.00 82.31 233 ASP A CA 1
ATOM 1446 C C . ASP A 1 233 ? -0.029 -0.331 -5.056 1.00 82.31 233 ASP A C 1
ATOM 1448 O O . ASP A 1 233 ? -0.973 0.373 -4.705 1.00 82.31 233 ASP A O 1
ATOM 1452 N N . CYS A 1 234 ? 0.029 -0.838 -6.288 1.00 83.94 234 CYS A N 1
ATOM 1453 C CA . CYS A 1 234 ? -0.987 -0.635 -7.313 1.00 83.94 234 CYS A CA 1
ATOM 1454 C C . CYS A 1 234 ? -1.448 -1.966 -7.920 1.00 83.94 234 CYS A C 1
ATOM 1456 O O . CYS A 1 234 ? -0.724 -2.963 -7.949 1.00 83.94 234 CYS A O 1
ATOM 1458 N N . THR A 1 235 ? -2.672 -1.984 -8.452 1.00 83.19 235 THR A N 1
ATOM 1459 C CA . THR A 1 235 ? -3.155 -3.111 -9.261 1.00 83.19 235 THR A CA 1
ATOM 1460 C C . THR A 1 235 ? -2.291 -3.271 -10.518 1.00 83.19 235 THR A C 1
ATOM 1462 O O . THR A 1 235 ? -1.721 -2.304 -11.016 1.00 83.19 235 THR A O 1
ATOM 1465 N N . SER A 1 236 ? -2.155 -4.491 -11.050 1.00 85.50 236 SER A N 1
ATOM 1466 C CA . SER A 1 236 ? -1.147 -4.811 -12.081 1.00 85.50 236 SER A CA 1
ATOM 1467 C C . SER A 1 236 ? -1.267 -4.010 -13.389 1.00 85.50 236 SER A C 1
ATOM 1469 O O . SER A 1 236 ? -0.277 -3.852 -14.108 1.00 85.50 236 SER A O 1
ATOM 1471 N N . ASP A 1 237 ? -2.465 -3.509 -13.693 1.00 87.75 237 ASP A N 1
ATOM 1472 C CA . ASP A 1 237 ? -2.816 -2.619 -14.811 1.00 87.75 237 ASP A CA 1
ATOM 1473 C C . ASP A 1 237 ? -2.362 -1.158 -14.618 1.00 87.75 237 ASP A C 1
ATOM 1475 O O . ASP A 1 237 ? -2.419 -0.355 -15.552 1.00 87.75 237 ASP A O 1
ATOM 1479 N N . LYS A 1 238 ? -1.883 -0.817 -13.420 1.00 90.56 238 LYS A N 1
ATOM 1480 C CA . LYS A 1 238 ? -1.434 0.513 -13.012 1.00 90.56 238 LYS A CA 1
ATOM 1481 C C . LYS A 1 238 ? 0.037 0.506 -12.602 1.00 90.56 238 LYS A C 1
ATOM 1483 O O . LYS A 1 238 ? 0.639 -0.545 -12.375 1.00 90.56 238 LYS A O 1
ATOM 1488 N N . TYR A 1 239 ? 0.610 1.698 -12.541 1.00 91.81 239 TYR A N 1
ATOM 1489 C CA . TYR A 1 239 ? 1.921 1.991 -11.970 1.00 91.81 239 TYR A CA 1
ATOM 1490 C C . TYR A 1 239 ? 1.760 3.062 -10.890 1.00 91.81 239 TYR A C 1
ATOM 1492 O O . TYR A 1 239 ? 0.759 3.789 -10.884 1.00 91.81 239 TYR A O 1
ATOM 1500 N N . CYS A 1 240 ? 2.722 3.166 -9.981 1.00 91.81 240 CYS A N 1
AT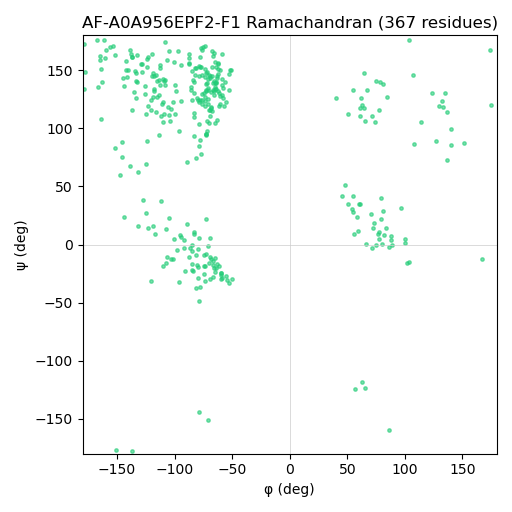OM 1501 C CA . CYS A 1 240 ? 2.753 4.265 -9.033 1.00 91.81 240 CYS A CA 1
ATOM 1502 C C . CYS A 1 240 ? 3.412 5.480 -9.684 1.00 91.81 240 CYS A C 1
ATOM 1504 O O . CYS A 1 240 ? 4.623 5.485 -9.902 1.00 91.81 240 CYS A O 1
ATOM 1506 N N . ASP A 1 241 ? 2.633 6.525 -9.969 1.00 91.81 241 ASP A N 1
ATOM 1507 C CA . ASP A 1 241 ? 3.210 7.823 -10.304 1.00 91.81 241 ASP A CA 1
ATOM 1508 C C . ASP A 1 241 ? 3.778 8.452 -9.030 1.00 91.81 241 ASP A C 1
ATOM 1510 O O . ASP A 1 241 ? 3.066 9.097 -8.257 1.00 91.81 241 ASP A O 1
ATOM 1514 N N . THR A 1 242 ? 5.077 8.260 -8.819 1.00 88.75 242 THR A N 1
ATOM 1515 C CA . THR A 1 242 ? 5.800 8.737 -7.632 1.00 88.75 242 THR A CA 1
ATOM 1516 C C . THR A 1 242 ? 5.869 10.266 -7.520 1.00 88.75 242 THR A C 1
ATOM 1518 O O . THR A 1 242 ? 6.217 10.773 -6.454 1.00 88.75 242 THR A O 1
ATOM 1521 N N . LEU A 1 243 ? 5.509 11.018 -8.571 1.00 88.81 243 LEU A N 1
ATOM 1522 C CA . LEU A 1 243 ? 5.404 12.482 -8.519 1.00 88.81 243 LEU A CA 1
ATOM 1523 C C . LEU A 1 243 ? 4.078 12.952 -7.914 1.00 88.81 243 LEU A C 1
ATOM 1525 O O . LEU A 1 243 ? 4.054 13.962 -7.211 1.00 88.81 243 LEU A O 1
ATOM 1529 N N . SER A 1 244 ? 2.976 12.250 -8.194 1.00 86.75 244 SER A N 1
ATOM 1530 C CA . SER A 1 244 ? 1.644 12.606 -7.684 1.00 86.75 244 SER A CA 1
ATOM 1531 C C . SER A 1 244 ? 1.165 11.724 -6.523 1.00 86.75 244 SER A C 1
ATOM 1533 O O . SER A 1 244 ? 0.192 12.075 -5.852 1.00 86.75 244 SER A O 1
ATOM 1535 N N . GLY A 1 245 ? 1.844 10.602 -6.269 1.00 86.62 245 GLY A N 1
ATOM 1536 C CA . GLY A 1 245 ? 1.465 9.597 -5.277 1.00 86.62 245 GLY A CA 1
ATOM 1537 C C . GLY A 1 245 ? 0.215 8.808 -5.672 1.00 86.62 245 GLY A C 1
ATOM 1538 O O . GLY A 1 245 ? -0.508 8.357 -4.785 1.00 86.62 245 GLY A O 1
ATOM 1539 N N . ASN A 1 246 ? -0.087 8.684 -6.973 1.00 87.00 246 ASN A N 1
ATOM 1540 C CA . ASN A 1 246 ? -1.312 8.048 -7.469 1.00 87.00 246 ASN A CA 1
ATOM 1541 C C . ASN A 1 246 ? -1.046 6.806 -8.328 1.00 87.00 246 ASN A C 1
ATOM 1543 O O . ASN A 1 246 ? -0.285 6.855 -9.297 1.00 87.00 246 ASN A O 1
ATOM 1547 N N . CYS A 1 247 ? -1.782 5.727 -8.053 1.00 88.31 247 CYS A N 1
ATOM 1548 C CA . CYS A 1 247 ? -1.879 4.584 -8.959 1.00 88.31 247 CYS A CA 1
ATOM 1549 C C . CYS A 1 247 ? -2.558 4.975 -10.283 1.00 88.31 247 CYS A C 1
ATOM 1551 O O . CYS A 1 247 ? -3.785 5.107 -10.360 1.00 88.31 247 CYS A O 1
ATOM 1553 N N . THR A 1 248 ? -1.754 5.118 -11.334 1.00 90.56 248 THR A N 1
ATOM 1554 C CA . THR A 1 248 ? -2.148 5.619 -12.659 1.00 90.56 248 THR A CA 1
ATOM 1555 C C . THR A 1 248 ? -2.155 4.470 -13.680 1.00 90.56 248 THR A C 1
ATOM 1557 O O . THR A 1 248 ? -1.292 3.597 -13.593 1.00 90.56 248 THR A O 1
ATOM 1560 N N . PRO A 1 249 ? -3.109 4.396 -14.633 1.00 93.31 249 PRO A N 1
ATOM 1561 C CA . PRO A 1 249 ? -3.123 3.348 -15.661 1.00 93.31 249 PRO A CA 1
ATOM 1562 C C . PRO A 1 249 ? -1.828 3.295 -16.477 1.00 93.31 249 PRO A C 1
ATOM 1564 O O . PRO A 1 249 ? -1.289 4.337 -16.851 1.00 93.31 249 PRO A O 1
ATOM 1567 N N . LYS A 1 250 ? -1.350 2.086 -16.791 1.00 95.19 250 LYS A N 1
ATOM 1568 C CA . LYS A 1 250 ? -0.156 1.902 -17.627 1.00 95.19 250 LYS A CA 1
ATOM 1569 C C . LYS A 1 250 ? -0.408 2.274 -19.086 1.00 95.19 250 LYS A C 1
ATOM 1571 O O . LYS A 1 250 ? -1.367 1.814 -19.712 1.00 95.19 250 LYS A O 1
ATOM 1576 N N . LEU A 1 251 ? 0.527 3.044 -19.624 1.00 95.69 251 LEU A N 1
ATOM 1577 C CA . LEU A 1 251 ? 0.567 3.559 -20.983 1.00 95.69 251 LEU A CA 1
ATOM 1578 C C . LEU A 1 251 ? 0.860 2.436 -21.999 1.00 95.69 251 LEU A C 1
ATOM 1580 O O . LEU A 1 251 ? 1.759 1.617 -21.763 1.00 95.69 251 LEU A O 1
ATOM 1584 N N . PRO A 1 252 ? 0.132 2.366 -23.128 1.00 96.25 252 PRO A N 1
ATOM 1585 C CA . PRO A 1 252 ? 0.455 1.467 -24.230 1.00 96.25 252 PRO A CA 1
ATOM 1586 C C . PRO A 1 252 ? 1.791 1.833 -24.899 1.00 96.25 252 PRO A C 1
ATOM 1588 O O . PRO A 1 252 ? 2.322 2.932 -24.750 1.00 96.25 252 PRO A O 1
ATOM 1591 N N . ASN A 1 253 ? 2.330 0.902 -25.688 1.00 96.44 253 ASN A N 1
ATOM 1592 C CA . ASN A 1 253 ? 3.523 1.168 -26.489 1.00 96.44 253 ASN A CA 1
ATOM 1593 C C . ASN A 1 253 ? 3.246 2.278 -27.521 1.00 96.44 253 ASN A C 1
ATOM 1595 O O . ASN A 1 253 ? 2.268 2.196 -28.264 1.00 96.44 253 ASN A O 1
ATOM 1599 N N . GLY A 1 254 ? 4.141 3.262 -27.603 1.00 95.12 254 GLY A N 1
ATOM 1600 C CA . GLY A 1 254 ? 4.051 4.422 -28.497 1.00 95.12 254 GLY A CA 1
ATOM 1601 C C . GLY A 1 254 ? 3.636 5.722 -27.805 1.00 95.12 254 GLY A C 1
ATOM 1602 O O . GLY A 1 254 ? 3.847 6.788 -28.378 1.00 95.12 254 GLY A O 1
ATOM 1603 N N . ASP A 1 255 ? 3.115 5.653 -26.579 1.00 96.75 255 ASP A N 1
ATOM 1604 C CA . ASP A 1 255 ? 2.805 6.838 -25.776 1.00 96.75 255 ASP A CA 1
ATOM 1605 C C . ASP A 1 255 ? 4.070 7.434 -25.138 1.00 96.75 255 ASP A C 1
ATOM 1607 O O . ASP A 1 255 ? 5.052 6.734 -24.877 1.00 96.75 255 ASP A O 1
ATOM 1611 N N . ALA A 1 256 ? 4.044 8.741 -24.870 1.00 95.12 256 ALA A N 1
ATOM 1612 C CA . ALA A 1 256 ? 5.159 9.448 -24.248 1.00 95.12 256 ALA A CA 1
ATOM 1613 C C . ALA A 1 256 ? 5.301 9.093 -22.757 1.00 95.12 256 ALA A C 1
ATOM 1615 O O . ALA A 1 256 ? 4.318 9.054 -22.019 1.00 95.12 256 ALA A O 1
ATOM 1616 N N . CYS A 1 257 ? 6.534 8.899 -22.298 1.00 95.25 257 CYS A N 1
ATOM 1617 C CA . CYS A 1 257 ? 6.871 8.496 -20.935 1.00 95.25 257 CYS A CA 1
ATOM 1618 C C . CYS A 1 257 ? 8.070 9.278 -20.387 1.00 95.25 257 CYS A C 1
ATOM 1620 O O . CYS A 1 257 ? 8.835 9.901 -21.123 1.00 95.25 257 CYS A O 1
ATOM 1622 N N . GLN A 1 258 ? 8.246 9.234 -19.067 1.00 93.12 258 GLN A N 1
ATOM 1623 C CA . GLN A 1 258 ? 9.419 9.798 -18.405 1.00 93.12 258 GLN A CA 1
ATOM 1624 C C . GLN A 1 258 ? 10.426 8.687 -18.108 1.00 93.12 258 GLN A C 1
ATOM 1626 O O . GLN A 1 258 ? 10.065 7.675 -17.509 1.00 93.12 258 GLN A O 1
ATOM 1631 N N . SER A 1 259 ? 11.703 8.887 -18.440 1.00 90.38 259 SER A N 1
ATOM 1632 C CA . SER A 1 259 ? 12.769 7.906 -18.165 1.00 90.38 259 SER A CA 1
ATOM 1633 C C . SER A 1 259 ? 12.970 7.620 -16.667 1.00 90.38 259 SER A C 1
ATOM 1635 O O . SER A 1 259 ? 13.536 6.595 -16.304 1.00 90.38 259 SER A O 1
ATOM 1637 N N . SER A 1 260 ? 12.487 8.507 -15.789 1.00 91.00 260 SER A N 1
ATOM 1638 C CA . SER A 1 260 ? 12.411 8.320 -14.334 1.00 91.00 260 SER A CA 1
ATOM 1639 C C . SER A 1 260 ? 11.315 7.342 -13.888 1.00 91.00 260 SER A C 1
ATOM 1641 O O . SER A 1 260 ? 11.362 6.861 -12.758 1.00 91.00 260 SER A O 1
ATOM 1643 N N . GLN A 1 261 ? 10.324 7.052 -14.735 1.00 92.81 261 GLN A N 1
ATOM 1644 C CA . GLN A 1 261 ? 9.162 6.203 -14.446 1.00 92.81 261 GLN A CA 1
ATOM 1645 C C . GLN A 1 261 ? 8.945 5.179 -15.582 1.00 92.81 261 GLN A C 1
ATOM 1647 O O . GLN A 1 261 ? 7.909 5.197 -16.248 1.00 92.81 261 GLN A O 1
ATOM 1652 N N . PRO A 1 262 ? 9.902 4.263 -15.836 1.00 93.62 262 PRO A N 1
ATOM 1653 C CA . PRO A 1 262 ? 9.788 3.282 -16.920 1.00 93.62 262 PRO A CA 1
ATOM 1654 C C . PRO A 1 262 ? 8.629 2.289 -16.719 1.00 93.62 262 PRO A C 1
ATOM 1656 O O . PRO A 1 262 ? 8.094 1.761 -17.693 1.00 93.62 262 PRO A O 1
ATOM 1659 N N . SER A 1 263 ? 8.187 2.086 -15.473 1.00 93.62 263 SER A N 1
ATOM 1660 C CA . SER A 1 263 ? 7.004 1.291 -15.122 1.00 93.62 263 SER A CA 1
ATOM 1661 C C . SER A 1 263 ? 5.673 1.912 -15.552 1.00 93.62 263 SER A C 1
ATOM 1663 O O . SER A 1 263 ? 4.667 1.199 -15.579 1.00 93.62 263 SER A O 1
ATOM 1665 N N . ALA A 1 264 ? 5.664 3.189 -15.962 1.00 95.62 264 ALA A N 1
ATOM 1666 C CA . ALA A 1 264 ? 4.509 3.819 -16.594 1.00 95.62 264 ALA A CA 1
ATOM 1667 C C . ALA A 1 264 ? 4.087 3.101 -17.881 1.00 95.62 264 ALA A C 1
ATOM 1669 O O . ALA A 1 264 ? 2.909 3.093 -18.225 1.00 95.62 264 ALA A O 1
ATOM 1670 N N . CYS A 1 265 ? 5.027 2.460 -18.572 1.00 96.69 265 CYS A N 1
ATOM 1671 C CA . CYS A 1 265 ? 4.772 1.697 -19.784 1.00 96.69 265 CYS A CA 1
ATOM 1672 C C . CYS A 1 265 ? 4.280 0.282 -19.460 1.00 96.69 265 CYS A C 1
ATOM 1674 O O . CYS A 1 265 ? 4.836 -0.391 -18.592 1.00 96.69 265 CYS A O 1
ATOM 1676 N N . GLN A 1 266 ? 3.300 -0.231 -20.211 1.00 95.25 266 GLN A N 1
ATOM 1677 C CA . GLN A 1 266 ? 2.809 -1.616 -20.080 1.00 95.25 266 GLN A CA 1
ATOM 1678 C C . GLN A 1 266 ? 3.919 -2.670 -20.206 1.00 95.25 266 GLN A C 1
ATOM 1680 O O . GLN A 1 266 ? 3.843 -3.733 -19.594 1.00 95.25 266 GLN A O 1
ATOM 1685 N N . SER A 1 267 ? 4.951 -2.363 -20.988 1.00 94.88 267 SER A N 1
ATOM 1686 C CA . SER A 1 267 ? 6.147 -3.178 -21.188 1.00 94.88 267 SER A CA 1
ATOM 1687 C C . SER A 1 267 ? 7.195 -3.065 -20.074 1.00 94.88 267 SER A C 1
ATOM 1689 O O . SER A 1 267 ? 8.082 -3.911 -19.998 1.00 94.88 267 SER A O 1
ATOM 1691 N N . GLY A 1 268 ? 7.131 -2.017 -19.245 1.00 94.56 268 GLY A N 1
ATOM 1692 C CA . GLY A 1 268 ? 8.187 -1.632 -18.306 1.00 94.56 268 GLY A CA 1
ATOM 1693 C C . GLY A 1 268 ? 9.397 -0.925 -18.936 1.00 94.56 268 GLY A C 1
ATOM 1694 O O . GLY A 1 268 ? 10.391 -0.726 -18.240 1.00 94.56 268 GLY A O 1
ATOM 1695 N N . PHE A 1 269 ? 9.349 -0.550 -20.222 1.00 95.81 269 PHE A N 1
ATOM 1696 C CA . PHE A 1 269 ? 10.462 0.113 -20.914 1.00 95.81 269 PHE A CA 1
ATOM 1697 C C . PHE A 1 269 ? 10.059 1.487 -21.455 1.00 95.81 269 PHE A C 1
ATOM 1699 O O . PHE A 1 269 ? 9.238 1.587 -22.366 1.00 95.81 269 PHE A O 1
ATOM 1706 N N . CYS A 1 270 ? 10.694 2.536 -20.929 1.00 96.06 270 CYS A N 1
ATOM 1707 C CA . CYS A 1 270 ? 10.650 3.887 -21.480 1.00 96.06 270 CYS A CA 1
ATOM 1708 C C . CYS A 1 270 ? 11.984 4.177 -22.179 1.00 96.06 270 CYS A C 1
ATOM 1710 O O . CYS A 1 270 ? 13.018 4.253 -21.514 1.00 96.06 270 CYS A O 1
ATOM 1712 N N . VAL A 1 271 ? 11.959 4.296 -23.506 1.00 94.69 271 VAL A N 1
ATOM 1713 C CA . VAL A 1 271 ? 13.136 4.477 -24.373 1.00 94.69 271 VAL A CA 1
ATOM 1714 C C . VAL A 1 271 ? 12.892 5.726 -25.217 1.00 94.69 271 VAL A C 1
ATOM 1716 O O . VAL A 1 271 ? 11.812 5.876 -25.777 1.00 94.69 271 VAL A O 1
ATOM 1719 N N . ASP A 1 272 ? 13.847 6.652 -25.256 1.00 92.12 272 ASP A N 1
ATOM 1720 C CA . ASP A 1 272 ? 13.764 7.924 -26.002 1.00 92.12 272 ASP A CA 1
ATOM 1721 C C . ASP A 1 272 ? 12.520 8.770 -25.656 1.00 92.12 272 ASP A C 1
ATOM 1723 O O . ASP A 1 272 ? 11.954 9.481 -26.486 1.00 92.12 272 ASP A O 1
ATOM 1727 N N . GLY A 1 273 ? 12.048 8.659 -24.408 1.00 93.25 273 GLY A N 1
ATOM 1728 C CA . GLY A 1 273 ? 10.809 9.292 -23.944 1.00 93.25 273 GLY A CA 1
ATOM 1729 C C . GLY A 1 273 ? 9.524 8.649 -24.481 1.00 93.25 273 GLY A C 1
ATOM 1730 O O . GLY A 1 273 ? 8.459 9.248 -24.352 1.00 93.25 273 GLY A O 1
ATOM 1731 N N . THR A 1 274 ? 9.600 7.445 -25.057 1.00 95.62 274 THR A N 1
ATOM 1732 C CA . THR A 1 274 ? 8.480 6.696 -25.648 1.00 95.62 274 THR A CA 1
ATOM 1733 C C . THR A 1 274 ? 8.363 5.290 -25.046 1.00 95.62 274 THR A C 1
ATOM 1735 O O . THR A 1 274 ? 9.352 4.576 -24.861 1.00 95.62 274 THR A O 1
ATOM 1738 N N . CYS A 1 275 ? 7.141 4.855 -24.737 1.00 97.56 275 CYS A N 1
ATOM 1739 C CA . CYS A 1 275 ? 6.889 3.518 -24.210 1.00 97.56 275 CYS A CA 1
ATOM 1740 C C . CYS A 1 275 ? 7.167 2.452 -25.265 1.00 97.56 275 CYS A C 1
ATOM 1742 O O . CYS A 1 275 ? 6.512 2.423 -26.305 1.00 97.56 275 CYS A O 1
ATOM 1744 N N . CYS A 1 276 ? 8.120 1.565 -24.994 1.00 97.19 276 CYS A N 1
ATOM 1745 C CA . CYS A 1 276 ? 8.682 0.664 -25.989 1.00 97.19 276 CYS A CA 1
ATOM 1746 C C . CYS A 1 276 ? 8.415 -0.807 -25.692 1.00 97.19 276 CYS A C 1
ATOM 1748 O O . CYS A 1 276 ? 8.461 -1.229 -24.543 1.00 97.19 276 CYS A O 1
ATOM 1750 N N . ASN A 1 277 ? 8.224 -1.638 -26.716 1.00 96.19 277 ASN A N 1
ATOM 1751 C CA . ASN A 1 277 ? 8.011 -3.078 -26.541 1.00 96.19 277 ASN A CA 1
ATOM 1752 C C . ASN A 1 277 ? 9.202 -3.839 -25.911 1.00 96.19 277 ASN A C 1
ATOM 1754 O O . ASN A 1 277 ? 9.023 -4.976 -25.479 1.00 96.19 277 ASN A O 1
ATOM 1758 N N . THR A 1 278 ? 10.403 -3.255 -25.886 1.00 95.62 278 THR A N 1
ATOM 1759 C CA . THR A 1 278 ? 11.616 -3.803 -25.254 1.00 95.62 278 THR A CA 1
ATOM 1760 C C . THR A 1 278 ? 12.600 -2.675 -24.905 1.00 95.62 278 THR A C 1
ATOM 1762 O O . THR A 1 278 ? 12.417 -1.542 -25.339 1.00 95.62 278 THR A O 1
ATOM 1765 N N . ALA A 1 279 ? 13.659 -2.976 -24.152 1.00 93.31 279 ALA A N 1
ATOM 1766 C CA . ALA A 1 279 ? 14.631 -2.012 -23.622 1.00 93.31 279 ALA A CA 1
ATOM 1767 C C . ALA A 1 279 ? 15.591 -1.365 -24.649 1.00 93.31 279 ALA A C 1
ATOM 1769 O O . ALA A 1 279 ? 16.452 -0.596 -24.243 1.00 93.31 279 ALA A O 1
ATOM 1770 N N . CYS A 1 280 ? 15.516 -1.723 -25.937 1.00 93.44 280 CYS A N 1
ATOM 1771 C CA . CYS A 1 280 ? 16.429 -1.264 -27.000 1.00 93.44 280 CYS A CA 1
ATOM 1772 C C . CYS A 1 280 ? 17.931 -1.287 -26.664 1.00 93.44 280 CYS A C 1
ATOM 1774 O O . CYS A 1 280 ? 18.682 -0.404 -27.046 1.00 93.44 280 CYS A O 1
ATOM 1776 N N . SER A 1 281 ? 18.410 -2.341 -26.002 1.00 88.62 281 SER A N 1
ATOM 1777 C CA . SER A 1 281 ? 19.806 -2.452 -25.549 1.00 88.62 281 SER A CA 1
ATOM 1778 C C . SER A 1 281 ? 20.849 -2.714 -26.656 1.00 88.62 281 SER A C 1
ATOM 1780 O O . SER A 1 281 ? 21.891 -3.309 -26.376 1.00 88.62 281 SER A O 1
ATOM 1782 N N . GLY A 1 282 ? 20.558 -2.389 -27.915 1.00 87.25 282 GLY A N 1
ATOM 1783 C CA . GLY A 1 282 ? 21.480 -2.545 -29.040 1.00 87.25 282 GLY A CA 1
ATOM 1784 C C . GLY A 1 282 ? 21.942 -1.181 -29.536 1.00 87.25 282 GLY A C 1
ATOM 1785 O O . GLY A 1 282 ? 21.137 -0.263 -29.608 1.00 87.25 282 GLY A O 1
ATOM 1786 N N . SER A 1 283 ? 23.208 -1.056 -29.934 1.00 88.00 283 SER A N 1
ATOM 1787 C CA . SER A 1 283 ? 23.701 0.173 -30.563 1.00 88.00 283 SER A CA 1
ATOM 1788 C C . SER A 1 283 ? 22.910 0.487 -31.832 1.00 88.00 283 SER A C 1
ATOM 1790 O O . SER A 1 283 ? 22.654 -0.406 -32.647 1.00 88.00 283 SER A O 1
ATOM 1792 N N . CYS A 1 284 ? 22.563 1.752 -32.025 1.00 94.31 284 CYS A N 1
ATOM 1793 C CA . CYS A 1 284 ? 21.694 2.239 -33.084 1.00 94.31 284 CYS A CA 1
ATOM 1794 C C . CYS A 1 284 ? 20.274 1.664 -33.049 1.00 94.31 284 CYS A C 1
ATOM 1796 O O . CYS A 1 284 ? 19.698 1.451 -34.118 1.00 94.31 284 CYS A O 1
ATOM 1798 N N . TYR A 1 285 ? 19.705 1.411 -31.867 1.00 94.88 285 TYR A N 1
ATOM 1799 C CA . TYR A 1 285 ? 18.280 1.111 -31.696 1.00 94.88 285 TYR A CA 1
ATOM 1800 C C . TYR A 1 285 ? 17.610 2.170 -30.834 1.00 94.88 285 TYR A C 1
ATOM 1802 O O . TYR A 1 285 ? 18.057 2.432 -29.727 1.00 94.88 285 TYR A O 1
ATOM 1810 N N . GLY A 1 286 ? 16.468 2.663 -31.303 1.00 94.12 286 GLY A N 1
ATOM 1811 C CA . GLY A 1 286 ? 15.605 3.550 -30.533 1.00 94.12 286 GLY A CA 1
ATOM 1812 C C . GLY A 1 286 ? 14.135 3.184 -30.684 1.00 94.12 286 GLY A C 1
ATOM 1813 O O . GLY A 1 286 ? 13.768 2.214 -31.367 1.00 94.12 286 GLY A O 1
ATOM 1814 N N . CYS A 1 287 ? 13.268 3.970 -30.054 1.00 94.12 287 CYS A N 1
ATOM 1815 C CA . CYS A 1 287 ? 11.838 3.711 -30.004 1.00 94.12 287 CYS A CA 1
ATOM 1816 C C . CYS A 1 287 ? 10.981 4.866 -30.529 1.00 94.12 287 CYS A C 1
ATOM 1818 O O . CYS A 1 287 ? 10.503 5.711 -29.783 1.00 94.12 287 CYS A O 1
ATOM 1820 N N . GLY A 1 288 ? 10.713 4.858 -31.839 1.00 86.75 288 GLY A N 1
ATOM 1821 C CA . GLY A 1 288 ? 9.905 5.905 -32.477 1.00 86.75 288 GLY A CA 1
ATOM 1822 C C . GLY A 1 288 ? 8.388 5.766 -32.283 1.00 86.75 288 GLY A C 1
ATOM 1823 O O . GLY A 1 288 ? 7.712 6.731 -31.959 1.00 86.75 288 GLY A O 1
ATOM 1824 N N . SER A 1 289 ? 7.824 4.575 -32.516 1.00 89.75 289 SER A N 1
ATOM 1825 C CA . SER A 1 289 ? 6.364 4.322 -32.463 1.00 89.75 289 SER A CA 1
ATOM 1826 C C . SER A 1 289 ? 6.016 3.141 -31.550 1.00 89.75 289 SER A C 1
ATOM 1828 O O . SER A 1 289 ? 5.180 2.296 -31.861 1.00 89.75 289 SER A O 1
ATOM 1830 N N . GLY A 1 290 ? 6.741 3.032 -30.436 1.00 94.31 290 GLY A N 1
ATOM 1831 C CA . GLY A 1 290 ? 6.572 1.966 -29.448 1.00 94.31 290 GLY A CA 1
ATOM 1832 C C . GLY A 1 290 ? 7.123 0.594 -29.839 1.00 94.31 290 GLY A C 1
ATOM 1833 O O . GLY A 1 290 ? 7.058 -0.345 -29.046 1.00 94.31 290 GLY A O 1
ATOM 1834 N N . THR A 1 291 ? 7.694 0.467 -31.037 1.00 95.56 291 THR A N 1
ATOM 1835 C CA . THR A 1 291 ? 8.438 -0.722 -31.466 1.00 95.56 291 THR A CA 1
ATOM 1836 C C . THR A 1 291 ? 9.914 -0.388 -31.598 1.00 95.56 291 THR A C 1
ATOM 1838 O O . THR A 1 291 ? 10.295 0.465 -32.404 1.00 95.56 291 THR A O 1
ATOM 1841 N N . CYS A 1 292 ? 10.736 -1.102 -30.836 1.00 9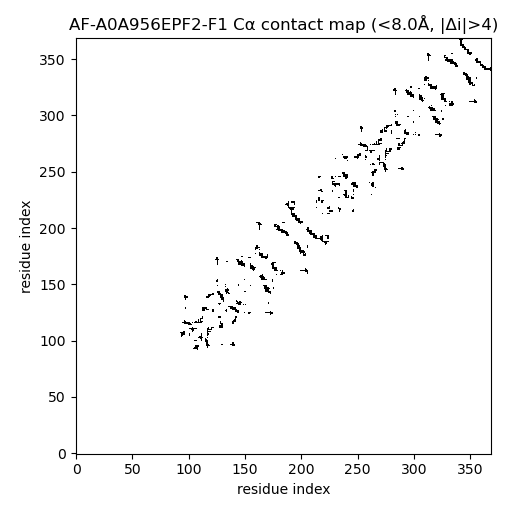5.62 292 CYS A N 1
ATOM 1842 C CA . CYS A 1 292 ? 12.181 -0.992 -30.884 1.00 95.62 292 CYS A CA 1
ATOM 1843 C C . CYS A 1 292 ? 12.707 -1.342 -32.277 1.00 95.62 292 CYS A C 1
ATOM 1845 O O . CYS A 1 292 ? 1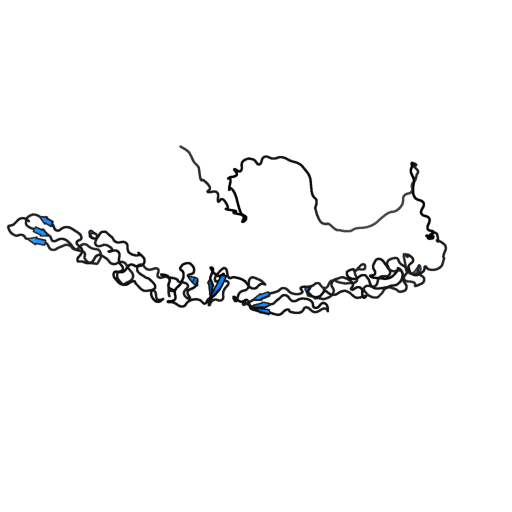2.462 -2.443 -32.780 1.00 95.62 292 CYS A O 1
ATOM 1847 N N . SER A 1 293 ? 13.403 -0.398 -32.901 1.00 94.50 293 SER A N 1
ATOM 1848 C CA . SER A 1 293 ? 13.798 -0.467 -34.308 1.00 94.50 293 SER A CA 1
ATOM 1849 C C . SER A 1 293 ? 15.202 0.107 -34.493 1.00 94.50 293 SER A C 1
ATOM 1851 O O . SER A 1 293 ? 15.571 1.022 -33.756 1.00 94.50 293 SER A O 1
ATOM 1853 N N . PRO A 1 294 ? 15.988 -0.369 -35.474 1.00 94.50 294 PRO A N 1
ATOM 1854 C CA . PRO A 1 294 ? 17.260 0.260 -35.781 1.00 94.50 294 PRO A CA 1
ATOM 1855 C C . PRO A 1 294 ? 17.047 1.668 -36.355 1.00 94.50 294 PRO A C 1
ATOM 1857 O O . PRO A 1 294 ? 16.169 1.877 -37.199 1.00 94.50 294 PRO A O 1
ATOM 1860 N N . HIS A 1 295 ? 17.881 2.621 -35.943 1.00 93.38 295 HIS A N 1
ATOM 1861 C CA . HIS A 1 295 ? 17.881 3.982 -36.480 1.00 93.38 295 HIS A CA 1
ATOM 1862 C C . HIS A 1 295 ? 18.212 4.008 -37.967 1.00 93.38 295 HIS A C 1
ATOM 1864 O O . HIS A 1 295 ? 19.006 3.207 -38.467 1.00 93.38 295 HIS A O 1
ATOM 1870 N N . ALA A 1 296 ? 17.614 4.963 -38.683 1.00 93.56 296 ALA A N 1
ATOM 1871 C CA . ALA A 1 296 ? 17.816 5.123 -40.117 1.00 93.56 296 ALA A CA 1
ATOM 1872 C C . ALA A 1 296 ? 19.298 5.359 -40.460 1.00 93.56 296 ALA A C 1
ATOM 1874 O O . ALA A 1 296 ? 20.014 6.077 -39.761 1.00 93.56 296 ALA A O 1
ATOM 1875 N N . ALA A 1 297 ? 19.754 4.779 -41.574 1.00 94.00 297 ALA A N 1
ATOM 1876 C CA . ALA A 1 297 ? 21.148 4.882 -41.989 1.00 94.00 297 ALA A CA 1
ATOM 1877 C C . ALA A 1 297 ? 21.581 6.350 -42.167 1.00 94.00 297 ALA A C 1
ATOM 1879 O O . ALA A 1 297 ? 20.967 7.101 -42.927 1.00 94.00 297 ALA A O 1
ATOM 1880 N N . GLY A 1 298 ? 22.668 6.747 -41.503 1.00 91.81 298 GLY A N 1
ATOM 1881 C CA . GLY A 1 298 ? 23.170 8.122 -41.507 1.00 91.81 298 GLY A CA 1
ATOM 1882 C C . GLY A 1 298 ? 22.596 9.052 -40.438 1.00 91.81 298 GLY A C 1
ATOM 1883 O O . GLY A 1 298 ? 22.953 10.225 -40.456 1.00 91.81 298 GLY A O 1
ATOM 1884 N N . GLN A 1 299 ? 21.751 8.555 -39.534 1.00 92.94 299 GLN A N 1
ATOM 1885 C CA . GLN A 1 299 ? 21.380 9.242 -38.291 1.00 92.94 299 GLN A CA 1
ATOM 1886 C C . GLN A 1 299 ? 22.165 8.657 -37.113 1.00 92.94 299 GLN A C 1
ATOM 1888 O O . GLN A 1 299 ? 22.597 7.512 -37.187 1.00 92.94 299 GLN A O 1
ATOM 1893 N N . ASP A 1 300 ? 22.312 9.421 -36.036 1.00 92.94 300 ASP A N 1
ATOM 1894 C CA . ASP A 1 300 ? 22.697 8.932 -34.705 1.00 92.94 300 ASP A CA 1
ATOM 1895 C C . ASP A 1 300 ? 22.094 9.890 -33.659 1.00 92.94 300 ASP A C 1
ATOM 1897 O O . ASP A 1 300 ? 22.729 10.881 -33.295 1.00 92.94 300 ASP A O 1
ATOM 1901 N N . PRO A 1 301 ? 20.810 9.711 -33.290 1.00 90.38 301 PRO A N 1
ATOM 1902 C CA . PRO A 1 301 ? 20.128 10.624 -32.374 1.00 90.38 301 PRO A CA 1
ATOM 1903 C C . PRO A 1 301 ? 20.572 10.446 -30.915 1.00 90.38 301 PRO A C 1
ATOM 1905 O O . PRO A 1 301 ? 20.503 11.411 -30.154 1.00 90.38 301 PRO A O 1
ATOM 1908 N N . ASP A 1 302 ? 21.060 9.256 -30.553 1.00 89.25 302 ASP A N 1
ATOM 1909 C CA . ASP A 1 302 ? 21.369 8.879 -29.168 1.00 89.25 302 ASP A CA 1
ATOM 1910 C C . ASP A 1 302 ? 22.874 8.967 -28.854 1.00 89.25 302 ASP A C 1
ATOM 1912 O O . ASP A 1 302 ? 23.272 8.974 -27.687 1.00 89.25 302 ASP A O 1
ATOM 1916 N N . GLY A 1 303 ? 23.718 9.115 -29.882 1.00 91.94 303 GLY A N 1
ATOM 1917 C CA . GLY A 1 303 ? 25.172 9.228 -29.750 1.00 91.94 303 GLY A CA 1
ATOM 1918 C C . GLY A 1 303 ? 25.869 7.877 -29.580 1.00 91.94 303 GLY A C 1
ATOM 1919 O O . GLY A 1 303 ? 26.925 7.808 -28.946 1.00 91.94 303 GLY A O 1
ATOM 1920 N N . ASP A 1 304 ? 25.282 6.810 -30.126 1.00 91.94 304 ASP A N 1
ATOM 1921 C CA . ASP A 1 304 ? 25.801 5.441 -30.048 1.00 91.94 304 ASP A CA 1
ATOM 1922 C C . ASP A 1 304 ? 27.125 5.265 -30.807 1.00 91.94 304 ASP A C 1
ATOM 1924 O O . ASP A 1 304 ? 27.930 4.386 -30.476 1.00 91.94 304 ASP A O 1
ATOM 1928 N N . CYS A 1 305 ? 27.359 6.074 -31.844 1.00 94.25 305 CYS A N 1
ATOM 1929 C CA . CYS A 1 305 ? 28.451 5.893 -32.788 1.00 94.25 305 CYS A CA 1
ATOM 1930 C C . CYS A 1 305 ? 29.523 6.971 -32.647 1.00 94.25 305 CYS A C 1
ATOM 1932 O O . CYS A 1 305 ? 29.413 8.094 -33.133 1.00 94.25 305 CYS A O 1
ATOM 1934 N N . SER A 1 306 ? 30.657 6.583 -32.065 1.00 94.69 306 SER A N 1
ATOM 1935 C CA . SER A 1 306 ? 31.869 7.403 -32.113 1.00 94.69 306 SER A CA 1
ATOM 1936 C C . SER A 1 306 ? 32.488 7.379 -33.515 1.00 94.69 306 SER A C 1
ATOM 1938 O O . SER A 1 306 ? 32.673 6.313 -34.098 1.00 94.69 306 SER A O 1
ATOM 1940 N N . ALA A 1 307 ? 32.842 8.550 -34.051 1.00 95.00 307 ALA A N 1
ATOM 1941 C CA . ALA A 1 307 ? 33.572 8.654 -35.314 1.00 95.00 307 ALA A CA 1
ATOM 1942 C C . ALA A 1 307 ? 35.074 8.380 -35.115 1.00 95.00 307 ALA A C 1
ATOM 1944 O O . ALA A 1 307 ? 35.746 9.072 -34.345 1.00 95.00 307 ALA A O 1
ATOM 1945 N N . ASP A 1 308 ? 35.608 7.411 -35.854 1.00 94.50 308 ASP A N 1
ATOM 1946 C CA . ASP A 1 308 ? 37.045 7.196 -36.000 1.00 94.50 308 ASP A CA 1
ATOM 1947 C C . ASP A 1 308 ? 37.669 8.272 -36.913 1.00 94.50 308 ASP A C 1
ATOM 1949 O O . ASP A 1 308 ? 36.988 9.044 -37.588 1.00 94.50 308 ASP A O 1
ATOM 1953 N N . ALA A 1 309 ? 39.001 8.328 -36.999 1.00 92.81 309 ALA A N 1
ATOM 1954 C CA . ALA A 1 309 ? 39.652 9.191 -37.986 1.00 92.81 309 ALA A CA 1
ATOM 1955 C C . ALA A 1 309 ? 39.323 8.711 -39.422 1.00 92.81 309 ALA A C 1
ATOM 1957 O O . ALA A 1 309 ? 39.518 7.524 -39.692 1.00 92.81 309 ALA A O 1
ATOM 1958 N N . PRO A 1 310 ? 38.951 9.584 -40.386 1.00 88.44 310 PRO A N 1
ATOM 1959 C CA . PRO A 1 310 ? 38.574 9.171 -41.749 1.00 88.44 310 PRO A CA 1
ATOM 1960 C C . PRO A 1 310 ? 39.597 8.283 -42.467 1.00 88.44 310 PRO A C 1
ATOM 1962 O O . PRO A 1 310 ? 39.233 7.387 -43.224 1.00 88.44 310 PRO A O 1
ATOM 1965 N N . GLY A 1 311 ? 40.889 8.487 -42.191 1.00 88.31 311 GLY A N 1
ATOM 1966 C CA . GLY A 1 311 ? 41.967 7.683 -42.768 1.00 88.31 311 GLY A CA 1
ATOM 1967 C C . GLY A 1 311 ? 42.041 6.230 -42.272 1.00 88.31 311 GLY A C 1
ATOM 1968 O O . GLY A 1 311 ? 42.787 5.443 -42.844 1.00 88.31 311 GLY A O 1
ATOM 1969 N N . SER A 1 312 ? 41.295 5.867 -41.224 1.00 92.62 312 SER A N 1
ATOM 1970 C CA . SER A 1 312 ? 41.292 4.523 -40.625 1.00 92.62 312 SER A CA 1
ATOM 1971 C C . SER A 1 312 ? 40.356 3.526 -41.315 1.00 92.62 312 SER A C 1
ATOM 1973 O O . SER A 1 312 ? 40.483 2.328 -41.084 1.00 92.62 312 SER A O 1
ATOM 1975 N N . CYS A 1 313 ? 39.405 4.009 -42.122 1.00 93.12 313 CYS A N 1
ATOM 1976 C CA . CYS A 1 313 ? 38.249 3.245 -42.610 1.00 93.12 313 CYS A CA 1
ATOM 1977 C C . CYS A 1 313 ? 37.310 2.674 -41.531 1.00 93.12 313 CYS A C 1
ATOM 1979 O O . CYS A 1 313 ? 36.440 1.871 -41.867 1.00 93.12 313 CYS A O 1
ATOM 1981 N N . GLY A 1 314 ? 37.455 3.102 -40.273 1.00 94.00 314 GLY A N 1
ATOM 1982 C CA . GLY A 1 314 ? 36.581 2.740 -39.159 1.00 94.00 314 GLY A CA 1
ATOM 1983 C C . GLY A 1 314 ? 35.187 3.370 -39.237 1.00 94.00 314 GLY A C 1
ATOM 1984 O O . GLY A 1 314 ? 34.651 3.618 -40.321 1.00 94.00 314 GLY A O 1
ATOM 1985 N N . GLN A 1 315 ? 34.585 3.604 -38.077 1.00 95.12 315 GLN A N 1
ATOM 1986 C CA . GLN A 1 315 ? 33.227 4.128 -37.942 1.00 95.12 315 GLN A CA 1
ATOM 1987 C C . GLN A 1 315 ? 33.157 5.604 -38.342 1.00 95.12 315 GLN A C 1
ATOM 1989 O O . GLN A 1 315 ? 34.031 6.386 -37.977 1.00 95.12 315 GLN A O 1
ATOM 1994 N N . ASP A 1 316 ? 32.108 6.006 -39.061 1.00 93.69 316 ASP A N 1
ATOM 1995 C CA . ASP A 1 316 ? 31.929 7.395 -39.506 1.00 93.69 316 ASP A CA 1
ATOM 1996 C C . ASP A 1 316 ? 31.045 8.252 -38.586 1.00 93.69 316 ASP A C 1
ATOM 1998 O O . ASP A 1 316 ? 30.744 9.399 -38.914 1.00 93.69 316 ASP A O 1
ATOM 2002 N N . GLY A 1 317 ? 30.677 7.709 -37.420 1.00 94.19 317 GLY A N 1
ATOM 2003 C CA . GLY A 1 317 ? 29.867 8.385 -36.405 1.00 94.19 317 GLY A CA 1
ATOM 2004 C C . GLY A 1 317 ? 28.366 8.414 -36.699 1.00 94.19 317 GLY A C 1
ATOM 2005 O O . GLY A 1 317 ? 27.671 9.294 -36.206 1.00 94.19 317 GLY A O 1
ATOM 2006 N N . ALA A 1 318 ? 27.863 7.505 -37.538 1.00 95.75 318 ALA A N 1
ATOM 2007 C CA . ALA A 1 318 ? 26.436 7.382 -37.818 1.00 95.75 318 ALA A CA 1
ATOM 2008 C C . ALA A 1 318 ? 25.976 5.919 -37.836 1.00 95.75 318 ALA A C 1
ATOM 2010 O O . ALA A 1 318 ? 26.771 5.003 -38.039 1.00 95.75 318 ALA A O 1
ATOM 2011 N N . CYS A 1 319 ? 24.674 5.685 -37.704 1.00 96.62 319 CYS A N 1
ATOM 2012 C CA . CYS A 1 319 ? 24.077 4.358 -37.785 1.00 96.62 319 CYS A CA 1
ATOM 2013 C C . CYS A 1 319 ? 24.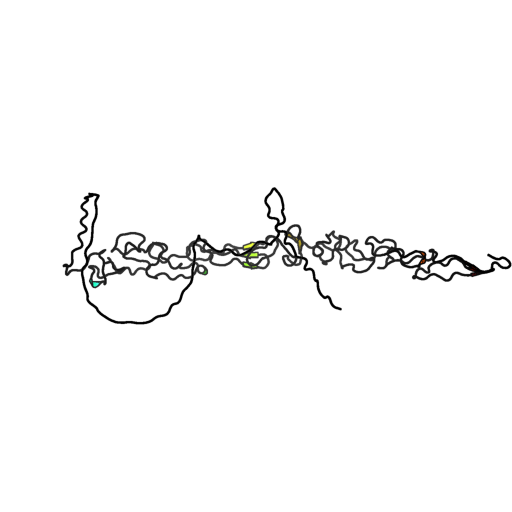034 3.804 -39.216 1.00 96.62 319 CYS A C 1
ATOM 2015 O O . CYS A 1 319 ? 23.929 4.538 -40.204 1.00 96.62 319 CYS A O 1
ATOM 2017 N N . ASN A 1 320 ? 24.077 2.476 -39.340 1.00 94.06 320 ASN A N 1
ATOM 2018 C CA . ASN A 1 320 ? 24.079 1.759 -40.620 1.00 94.06 320 ASN A CA 1
ATOM 2019 C C . ASN A 1 320 ? 22.681 1.355 -41.138 1.00 94.06 320 ASN A C 1
ATOM 2021 O O . ASN A 1 320 ? 22.588 0.815 -42.237 1.00 94.06 320 ASN A O 1
ATOM 2025 N N . GLY A 1 321 ? 21.599 1.615 -40.391 1.00 92.81 321 GLY A N 1
ATOM 2026 C CA . GLY A 1 321 ? 20.241 1.174 -40.751 1.00 92.81 321 GLY A CA 1
ATOM 2027 C C . GLY A 1 321 ? 19.914 -0.278 -40.384 1.00 92.81 321 GLY A C 1
ATOM 2028 O O . GLY A 1 321 ? 18.904 -0.814 -40.830 1.00 92.81 321 GLY A O 1
ATOM 2029 N N . SER A 1 322 ? 20.782 -0.958 -39.636 1.00 92.94 322 SER A N 1
ATOM 2030 C CA . SER A 1 322 ? 20.690 -2.390 -39.306 1.00 92.94 322 SER A CA 1
ATOM 2031 C C . SER A 1 322 ? 21.181 -2.708 -37.886 1.00 92.94 322 SER A C 1
ATOM 2033 O O . SER A 1 322 ? 21.572 -3.840 -37.610 1.00 92.94 322 SER A O 1
ATOM 2035 N N . GLY A 1 323 ? 21.154 -1.725 -36.978 1.00 92.06 323 GLY A N 1
ATOM 2036 C CA . GLY A 1 323 ? 21.485 -1.939 -35.566 1.00 92.06 323 GLY A CA 1
ATOM 2037 C C . GLY A 1 323 ? 22.984 -2.002 -35.277 1.00 92.06 323 GLY A C 1
ATOM 2038 O O . GLY A 1 323 ? 23.441 -2.858 -34.523 1.00 92.06 323 GLY A O 1
ATOM 2039 N N . GLY A 1 324 ? 23.758 -1.137 -35.932 1.00 93.31 324 GLY A N 1
ATOM 2040 C CA . GLY A 1 324 ? 25.160 -0.904 -35.611 1.00 93.31 324 GLY A CA 1
ATOM 2041 C C . GLY A 1 324 ? 25.696 0.345 -36.303 1.00 93.31 324 GLY A C 1
ATOM 2042 O O . GLY A 1 324 ? 25.010 0.972 -37.116 1.00 93.31 324 GLY A O 1
ATOM 2043 N N . CYS A 1 325 ? 26.941 0.694 -36.005 1.00 95.19 325 CYS A N 1
ATOM 2044 C CA . CYS A 1 325 ? 27.587 1.859 -36.592 1.00 95.19 325 CYS A CA 1
ATOM 2045 C C . CYS A 1 325 ? 28.039 1.608 -38.035 1.00 95.19 325 CYS A C 1
ATOM 2047 O O . CYS A 1 325 ? 28.412 0.499 -38.431 1.00 95.19 325 CYS A O 1
ATOM 2049 N N . ARG A 1 326 ? 27.958 2.658 -38.845 1.00 94.88 326 ARG A N 1
ATOM 2050 C CA . ARG A 1 326 ? 28.346 2.692 -40.251 1.00 94.88 326 ARG A CA 1
ATOM 2051 C C . ARG A 1 326 ? 29.844 2.950 -40.357 1.00 94.88 326 ARG A C 1
ATOM 2053 O O . ARG A 1 326 ? 30.413 3.724 -39.596 1.00 94.88 326 ARG A O 1
ATOM 2060 N N . LEU A 1 327 ? 30.476 2.275 -41.312 1.00 94.25 327 LEU A N 1
ATOM 2061 C CA . LEU A 1 327 ? 31.893 2.439 -41.624 1.00 94.25 327 LEU A CA 1
ATOM 2062 C C . LEU A 1 327 ? 32.077 3.444 -42.764 1.00 94.25 327 LEU A C 1
ATOM 2064 O O . LEU A 1 327 ? 31.190 3.601 -43.610 1.00 94.25 327 LEU A O 1
ATOM 2068 N N . TYR A 1 328 ? 33.244 4.085 -42.825 1.00 94.00 328 TYR A N 1
ATOM 2069 C CA . TYR A 1 328 ? 33.572 5.026 -43.894 1.00 94.00 328 TYR A CA 1
ATOM 2070 C C . TYR A 1 328 ? 33.429 4.389 -45.288 1.00 94.00 328 TYR A C 1
ATOM 2072 O O . TYR A 1 328 ? 34.068 3.390 -45.631 1.00 94.00 328 TYR A O 1
ATOM 2080 N N . GLY A 1 329 ? 32.581 5.006 -46.116 1.00 91.44 329 GLY A N 1
ATOM 2081 C CA . GLY A 1 329 ? 32.289 4.545 -47.472 1.00 91.44 329 GLY A CA 1
ATOM 2082 C C . GLY A 1 329 ? 33.500 4.607 -48.410 1.00 91.44 329 GLY A C 1
ATOM 2083 O O . GLY A 1 329 ? 34.426 5.396 -48.227 1.00 91.44 329 GLY A O 1
ATOM 2084 N N . GLY A 1 330 ? 33.481 3.799 -49.474 1.00 90.25 330 GLY A N 1
ATOM 2085 C CA . GLY A 1 330 ? 34.658 3.576 -50.327 1.00 90.25 330 GLY A CA 1
ATOM 2086 C C . GLY A 1 330 ? 35.142 4.739 -51.205 1.00 90.25 330 GLY A C 1
ATOM 2087 O O . GLY A 1 330 ? 36.058 4.554 -52.006 1.00 90.25 330 GLY A O 1
ATOM 2088 N N . SER A 1 331 ? 34.550 5.926 -51.062 1.00 88.31 331 SER A N 1
ATOM 2089 C CA . SER A 1 331 ? 35.052 7.196 -51.601 1.00 88.31 331 SER A CA 1
ATOM 2090 C C . SER A 1 331 ? 36.026 7.918 -50.659 1.00 88.31 331 SER A C 1
ATOM 2092 O O . SER A 1 331 ? 36.645 8.896 -51.068 1.00 88.31 331 SER A O 1
ATOM 2094 N N . VAL A 1 332 ? 36.157 7.476 -49.404 1.00 93.25 332 VAL A N 1
ATOM 2095 C CA . VAL A 1 332 ? 37.056 8.077 -48.408 1.00 93.25 332 VAL A CA 1
ATOM 2096 C C . VAL A 1 332 ? 38.483 7.580 -48.628 1.00 93.25 332 VAL A C 1
ATOM 2098 O O . VAL A 1 332 ? 38.725 6.375 -48.674 1.00 93.25 332 VAL A O 1
ATOM 2101 N N . THR A 1 333 ? 39.431 8.506 -48.775 1.00 92.88 333 THR A N 1
ATOM 2102 C CA . THR A 1 333 ? 40.862 8.208 -48.935 1.00 92.88 333 THR A CA 1
ATOM 2103 C C . THR A 1 333 ? 41.506 7.852 -47.598 1.00 92.88 333 THR A C 1
ATOM 2105 O O . THR A 1 333 ? 41.486 8.659 -46.670 1.00 92.88 333 THR A O 1
ATOM 2108 N N . CYS A 1 334 ? 42.139 6.684 -47.528 1.00 93.31 334 CYS A N 1
ATOM 2109 C CA . CYS A 1 334 ? 42.768 6.129 -46.322 1.00 93.31 334 CYS A CA 1
ATOM 2110 C C . CYS A 1 334 ? 44.304 6.163 -46.352 1.00 93.31 334 CYS A C 1
ATOM 2112 O O . CYS A 1 334 ? 44.990 5.544 -45.543 1.00 93.31 334 CYS A O 1
ATOM 2114 N N . GLY A 1 335 ? 44.862 6.912 -47.299 1.00 90.62 335 GLY A N 1
ATOM 2115 C CA . GLY A 1 335 ? 46.290 7.123 -47.455 1.00 90.62 335 GLY A CA 1
ATOM 2116 C C . GLY A 1 335 ? 46.570 8.067 -48.618 1.00 90.62 335 GLY A C 1
ATOM 2117 O O . GLY A 1 335 ? 45.674 8.428 -49.381 1.00 90.62 335 GLY A O 1
ATOM 2118 N N . ASN A 1 336 ? 47.831 8.458 -48.760 1.00 90.06 336 ASN A N 1
ATOM 2119 C CA . ASN A 1 336 ? 48.269 9.311 -49.858 1.00 90.06 336 ASN A CA 1
ATOM 2120 C C . ASN A 1 336 ? 48.573 8.473 -51.107 1.00 90.06 336 ASN A C 1
ATOM 2122 O O . ASN A 1 336 ? 49.046 7.340 -51.002 1.00 90.06 336 ASN A O 1
ATOM 2126 N N . ALA A 1 337 ? 48.368 9.055 -52.290 1.00 90.69 337 ALA A N 1
ATOM 2127 C CA . ALA A 1 337 ? 48.989 8.537 -53.506 1.00 90.69 337 ALA A CA 1
ATOM 2128 C C . ALA A 1 337 ? 50.520 8.588 -53.364 1.00 90.69 337 ALA A C 1
ATOM 2130 O O . ALA A 1 337 ? 51.059 9.465 -52.684 1.00 90.69 337 ALA A O 1
ATOM 2131 N N . SER A 1 338 ? 51.226 7.672 -54.020 1.00 90.69 338 SER A N 1
ATOM 2132 C CA . SER A 1 338 ? 52.690 7.624 -53.994 1.00 90.69 338 SER A CA 1
ATOM 2133 C C . SER A 1 338 ? 53.265 7.435 -55.392 1.00 90.69 338 SER A C 1
ATOM 2135 O O . SER A 1 338 ? 52.674 6.772 -56.242 1.00 90.69 338 SER A O 1
ATOM 2137 N N . CYS A 1 339 ? 54.439 8.014 -55.626 1.00 88.81 339 CYS A N 1
ATOM 2138 C CA . CYS A 1 339 ? 55.275 7.688 -56.771 1.00 88.81 339 CYS A CA 1
ATOM 2139 C C . CYS A 1 339 ? 56.583 7.067 -56.280 1.00 88.81 339 CYS A C 1
ATOM 2141 O O . CYS A 1 339 ? 57.163 7.521 -55.292 1.00 88.81 339 CYS A O 1
ATOM 2143 N N . SER A 1 340 ? 57.066 6.051 -56.993 1.00 91.56 340 SER A N 1
ATOM 2144 C CA . SER A 1 340 ? 58.439 5.573 -56.867 1.00 91.56 340 SER A CA 1
ATOM 2145 C C . SER A 1 340 ? 59.014 5.294 -58.256 1.00 91.56 340 SER A C 1
ATOM 2147 O O . SER A 1 340 ? 58.520 4.434 -58.989 1.00 91.56 340 SER A O 1
ATOM 2149 N N . GLY A 1 341 ? 60.041 6.054 -58.646 1.00 90.12 341 GLY A N 1
ATOM 2150 C CA . GLY A 1 341 ? 60.622 5.987 -59.988 1.00 90.12 341 GLY A CA 1
ATOM 2151 C C . GLY A 1 341 ? 59.608 6.389 -61.064 1.00 90.12 341 GLY A C 1
ATOM 2152 O O . GLY A 1 341 ? 59.117 7.510 -61.068 1.00 90.12 341 GLY A O 1
ATOM 2153 N N . SER A 1 342 ? 59.288 5.466 -61.972 1.00 89.62 342 SER A N 1
ATOM 2154 C CA . SER A 1 342 ? 58.235 5.631 -62.986 1.00 89.62 342 SER A CA 1
ATOM 2155 C C . SER A 1 342 ? 56.961 4.831 -62.673 1.00 89.62 342 SER A C 1
ATOM 2157 O O . SER A 1 342 ? 56.195 4.506 -63.581 1.00 89.62 342 SER A O 1
ATOM 2159 N N . THR A 1 343 ? 56.725 4.475 -61.405 1.00 90.88 343 THR A N 1
ATOM 2160 C CA . THR A 1 343 ? 55.491 3.805 -60.959 1.00 90.88 343 THR A CA 1
ATOM 2161 C C . THR A 1 343 ? 54.671 4.733 -60.073 1.00 90.88 343 THR A C 1
ATOM 2163 O O . THR A 1 343 ? 55.046 5.012 -58.933 1.00 90.88 343 THR A O 1
ATOM 2166 N N . TYR A 1 344 ? 53.525 5.169 -60.591 1.00 90.44 344 TYR A N 1
ATOM 2167 C CA . TYR A 1 344 ? 52.490 5.860 -59.833 1.00 90.44 344 TYR A CA 1
ATOM 2168 C C . TYR 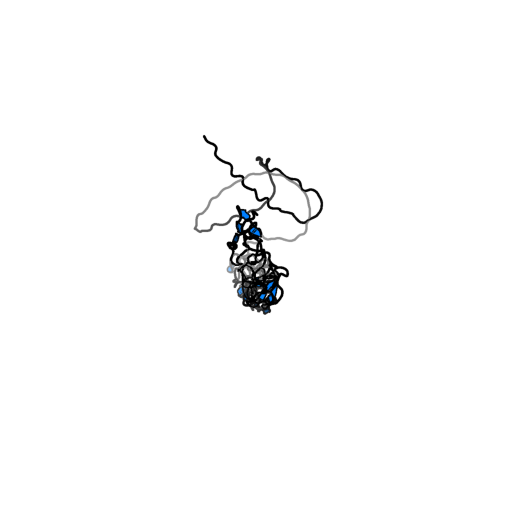A 1 344 ? 51.566 4.839 -59.168 1.00 90.44 344 TYR A C 1
ATOM 2170 O O . TYR A 1 344 ? 51.127 3.877 -59.795 1.00 90.44 344 TYR A O 1
ATOM 2178 N N . THR A 1 345 ? 51.238 5.064 -57.904 1.00 90.56 345 THR A N 1
ATOM 2179 C CA . THR A 1 345 ? 50.288 4.277 -57.119 1.00 90.56 345 THR A CA 1
ATOM 2180 C C . THR A 1 345 ? 49.217 5.232 -56.609 1.00 90.56 345 THR A C 1
ATOM 2182 O O . THR A 1 345 ? 49.531 6.199 -55.911 1.00 90.56 345 THR A O 1
ATOM 2185 N N . GLY A 1 346 ? 47.959 4.989 -56.993 1.00 90.25 346 GLY A N 1
ATOM 2186 C CA . GLY A 1 346 ? 46.833 5.855 -56.628 1.00 90.25 346 GLY A CA 1
ATOM 2187 C C . GLY A 1 346 ? 46.649 5.993 -55.114 1.00 90.25 346 GLY A C 1
ATOM 2188 O O . GLY A 1 346 ? 47.176 5.195 -54.342 1.00 90.25 346 GLY A O 1
ATOM 2189 N N . ALA A 1 347 ? 45.889 6.997 -54.675 1.00 91.00 347 ALA A N 1
ATOM 2190 C CA . ALA A 1 347 ? 45.503 7.083 -53.268 1.00 91.00 347 ALA A CA 1
ATOM 2191 C C . ALA A 1 347 ? 44.582 5.894 -52.926 1.00 91.00 347 ALA A C 1
ATOM 2193 O O . ALA A 1 347 ? 43.608 5.671 -53.652 1.00 91.00 347 ALA A O 1
ATOM 2194 N N . PRO A 1 348 ? 44.863 5.118 -51.866 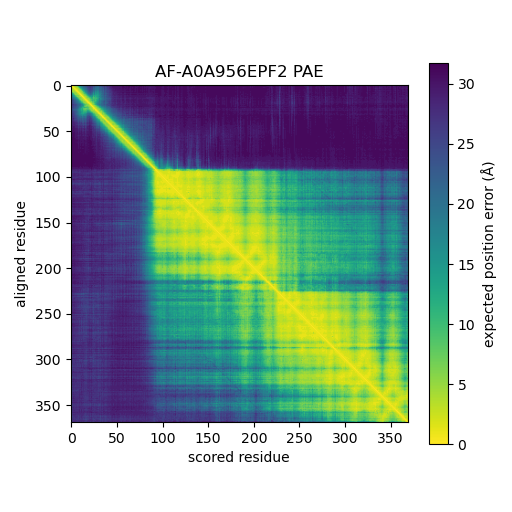1.00 92.81 348 PRO A N 1
ATOM 2195 C CA . PRO A 1 348 ? 43.968 4.055 -51.441 1.00 92.81 348 PRO A CA 1
ATOM 2196 C C . PRO A 1 348 ? 42.675 4.644 -50.867 1.00 92.81 348 PRO A C 1
ATOM 2198 O O . PRO A 1 348 ? 42.691 5.688 -50.207 1.00 92.81 348 PRO A O 1
ATOM 2201 N N . THR A 1 349 ? 41.556 3.959 -51.091 1.00 94.31 349 THR A N 1
ATOM 2202 C CA . THR A 1 349 ? 40.257 4.312 -50.503 1.00 94.31 349 THR A CA 1
ATOM 2203 C C . THR A 1 349 ? 39.684 3.153 -49.702 1.00 94.31 349 THR A C 1
ATOM 2205 O O . THR A 1 349 ? 40.102 2.005 -49.858 1.00 94.31 349 THR A O 1
ATOM 2208 N N . CYS A 1 350 ? 38.735 3.441 -48.818 1.00 94.56 350 CYS A N 1
ATOM 2209 C CA . CYS A 1 350 ? 38.117 2.416 -47.989 1.00 94.56 350 CYS A CA 1
ATOM 2210 C C . CYS A 1 350 ? 37.363 1.356 -48.811 1.00 94.56 350 CYS A C 1
ATOM 2212 O O . CYS A 1 350 ? 36.922 1.575 -49.947 1.00 94.56 350 CYS A O 1
ATOM 2214 N N . ASP A 1 351 ? 37.197 0.165 -48.245 1.00 92.12 351 ASP A N 1
ATOM 2215 C CA . ASP A 1 351 ? 36.378 -0.878 -48.849 1.00 92.12 351 ASP A CA 1
ATOM 2216 C C . ASP A 1 351 ? 34.886 -0.769 -48.517 1.00 92.12 351 ASP A C 1
ATOM 2218 O O . ASP A 1 351 ? 34.075 -1.240 -49.316 1.00 92.12 351 ASP A O 1
ATOM 2222 N N . GLY A 1 352 ? 34.547 -0.084 -47.420 1.00 88.88 352 GLY A N 1
ATOM 2223 C CA . GLY A 1 352 ? 33.216 -0.052 -46.803 1.00 88.88 352 GLY A CA 1
ATOM 2224 C C . GLY A 1 352 ? 32.991 -1.168 -45.769 1.00 88.88 352 GLY A C 1
ATOM 2225 O O . GLY A 1 352 ? 31.920 -1.238 -45.177 1.00 88.88 352 GLY A O 1
ATOM 2226 N N . GLY A 1 353 ? 33.991 -2.027 -45.553 1.00 89.00 353 GLY A N 1
ATOM 2227 C CA . GLY A 1 353 ? 34.033 -3.130 -44.589 1.00 89.00 353 GLY A CA 1
ATOM 2228 C C . GLY A 1 353 ? 35.142 -2.987 -43.536 1.00 89.00 353 GLY A C 1
ATOM 2229 O O . GLY A 1 353 ? 35.470 -3.963 -42.866 1.00 89.00 353 GLY A O 1
ATOM 2230 N N . GLY A 1 354 ? 35.723 -1.792 -43.384 1.00 91.12 354 GLY A N 1
ATOM 2231 C CA . GLY A 1 354 ? 36.720 -1.476 -42.354 1.00 91.12 354 GLY A CA 1
ATOM 2232 C C . GLY A 1 354 ? 38.177 -1.491 -42.823 1.00 91.12 354 GLY A C 1
ATOM 2233 O O . GLY A 1 354 ? 39.070 -1.265 -42.012 1.00 91.12 354 GLY A O 1
ATOM 2234 N N . SER A 1 355 ? 38.447 -1.755 -44.106 1.00 92.38 355 SER A N 1
ATOM 2235 C CA . SER A 1 355 ? 39.810 -1.904 -44.634 1.00 92.38 355 SER A CA 1
ATOM 2236 C C . SER A 1 355 ? 40.165 -0.871 -45.702 1.00 92.38 355 SER A C 1
ATOM 2238 O O . SER A 1 355 ? 39.349 -0.460 -46.526 1.00 92.38 355 SER A O 1
ATOM 2240 N N . CYS A 1 356 ? 41.439 -0.490 -45.732 1.00 93.19 356 CYS A N 1
ATOM 2241 C CA . CYS A 1 356 ? 42.001 0.388 -46.750 1.00 93.19 356 CYS A CA 1
ATOM 2242 C C . CYS A 1 356 ? 42.379 -0.428 -48.003 1.00 93.19 356 CYS A C 1
ATOM 2244 O O . CYS A 1 356 ? 43.269 -1.280 -47.942 1.00 93.19 356 CYS A O 1
ATOM 2246 N N . LYS A 1 357 ? 41.699 -0.216 -49.142 1.00 93.00 357 LYS A N 1
ATOM 2247 C CA . LYS A 1 357 ? 41.934 -0.988 -50.377 1.00 93.00 357 LYS A CA 1
ATOM 2248 C C . LYS A 1 357 ? 43.315 -0.697 -50.950 1.00 93.00 357 LYS A C 1
ATOM 2250 O O . LYS A 1 357 ? 43.675 0.458 -51.167 1.00 93.00 357 LYS A O 1
ATOM 2255 N N . THR A 1 358 ? 44.043 -1.751 -51.316 1.00 87.12 358 THR A N 1
ATOM 2256 C CA . THR A 1 358 ? 45.270 -1.630 -52.111 1.00 87.12 358 THR A CA 1
ATOM 2257 C C . THR A 1 358 ? 44.945 -1.011 -53.479 1.00 87.12 358 THR A C 1
ATOM 2259 O O . THR A 1 358 ? 44.163 -1.603 -54.231 1.00 87.12 358 THR A O 1
ATOM 2262 N N . PRO A 1 359 ? 45.512 0.154 -53.825 1.00 86.50 359 PRO A N 1
ATOM 2263 C CA . PRO A 1 359 ? 45.175 0.871 -55.045 1.00 86.50 359 PRO A CA 1
ATOM 2264 C C . PRO A 1 359 ? 45.950 0.297 -56.235 1.00 86.50 359 PRO A C 1
ATOM 2266 O O . PRO A 1 359 ? 47.060 -0.217 -56.093 1.00 86.50 359 PRO A O 1
ATOM 2269 N N . SER A 1 360 ? 45.381 0.407 -57.434 1.00 86.19 360 SER A N 1
ATOM 2270 C CA . SER A 1 360 ? 46.068 0.016 -58.666 1.00 86.19 360 SER A CA 1
ATOM 2271 C C . SER A 1 360 ? 47.275 0.920 -58.931 1.00 86.19 360 SER A C 1
ATOM 2273 O O . SER A 1 360 ? 47.147 2.149 -58.913 1.00 86.19 360 SER A O 1
ATOM 2275 N N . SER A 1 361 ? 48.423 0.320 -59.243 1.00 88.44 361 SER A N 1
ATOM 2276 C CA . SER A 1 361 ? 49.585 1.039 -59.761 1.00 88.44 361 SER A CA 1
ATOM 2277 C C . SER A 1 361 ? 49.536 1.172 -61.288 1.00 88.44 361 SER A C 1
ATOM 2279 O O . SER A 1 361 ? 48.857 0.421 -61.987 1.00 88.44 361 SER A O 1
ATOM 2281 N N . SER A 1 362 ? 50.219 2.182 -61.817 1.00 90.12 362 SER A N 1
ATOM 2282 C CA . SER A 1 362 ? 50.332 2.496 -63.243 1.00 90.12 362 SER A CA 1
ATOM 2283 C C . SER A 1 362 ? 51.748 2.971 -63.554 1.00 90.12 362 SER A C 1
ATOM 2285 O O . SER A 1 362 ? 52.367 3.663 -62.746 1.00 90.12 362 SER A O 1
ATOM 2287 N N . SER A 1 363 ? 52.272 2.625 -64.730 1.00 89.12 363 SER A N 1
ATOM 2288 C CA . SER A 1 363 ? 53.581 3.123 -65.156 1.00 89.12 363 SER A CA 1
ATOM 2289 C C . SER A 1 363 ? 53.460 4.482 -65.844 1.00 89.12 363 SER A C 1
ATOM 2291 O O . SER A 1 363 ? 52.662 4.653 -66.764 1.00 89.12 363 SER A O 1
ATOM 2293 N N . CYS A 1 364 ? 54.319 5.418 -65.451 1.00 86.44 364 CYS A N 1
ATOM 2294 C CA . CYS A 1 364 ? 54.558 6.695 -66.122 1.00 86.44 364 CYS A CA 1
ATOM 2295 C C . CYS A 1 364 ? 55.471 6.550 -67.361 1.00 86.44 364 CYS A C 1
ATOM 2297 O O . CYS A 1 364 ? 55.854 7.540 -67.985 1.00 86.44 364 CYS A O 1
ATOM 2299 N N . GLY A 1 365 ? 55.830 5.317 -67.739 1.00 86.69 365 GLY A N 1
ATOM 2300 C CA . GLY A 1 365 ? 56.686 5.019 -68.883 1.00 86.69 365 GLY A CA 1
ATOM 2301 C C . GLY A 1 365 ? 58.108 5.542 -68.683 1.00 86.69 365 GLY A C 1
ATOM 2302 O O . GLY A 1 365 ? 58.774 5.198 -67.708 1.00 86.69 365 GLY A O 1
ATOM 2303 N N . ASN A 1 366 ? 58.564 6.381 -69.616 1.00 86.94 366 ASN A N 1
ATOM 2304 C CA . ASN A 1 366 ? 59.901 6.987 -69.593 1.00 86.94 366 ASN A CA 1
ATOM 2305 C C . ASN A 1 366 ? 60.016 8.192 -68.642 1.00 86.94 366 ASN A C 1
ATOM 2307 O O . ASN A 1 366 ? 61.099 8.762 -68.517 1.00 86.94 366 ASN A O 1
ATOM 2311 N N . TYR A 1 367 ? 58.916 8.611 -68.015 1.00 83.56 367 TYR A N 1
ATOM 2312 C CA . TYR A 1 367 ? 58.882 9.767 -67.129 1.00 83.56 367 TYR A CA 1
ATOM 2313 C C . TYR A 1 367 ? 58.944 9.318 -65.671 1.00 83.56 367 TYR A C 1
ATOM 2315 O O . TYR A 1 367 ? 58.271 8.365 -65.274 1.00 83.56 367 TYR A O 1
ATOM 2323 N N . LEU A 1 368 ? 59.746 10.026 -64.876 1.00 81.44 368 LEU A N 1
ATOM 2324 C CA . LEU A 1 368 ? 59.588 10.012 -63.426 1.00 81.44 368 LEU A CA 1
ATOM 2325 C C . LEU A 1 368 ? 58.284 10.733 -63.073 1.00 81.44 368 LEU A C 1
ATOM 2327 O O . LEU A 1 368 ? 57.936 11.726 -63.722 1.00 81.44 368 LEU A O 1
ATOM 2331 N N . CYS A 1 369 ? 57.599 10.227 -62.054 1.00 73.31 369 CYS A N 1
ATOM 2332 C CA . CYS A 1 369 ? 56.636 11.003 -61.281 1.00 73.31 369 CYS A CA 1
ATOM 2333 C C . CYS A 1 369 ? 57.294 11.554 -59.996 1.00 73.31 369 CYS A C 1
ATOM 2335 O O . CYS A 1 369 ? 56.584 12.291 -59.279 1.00 73.31 369 CYS A O 1
#

Mean predicted aligned error: 17.8 Å

Foldseek 3Di:
DDDDDDDDDPPPDDPPDDDDDDDDDDDDDPDDDDDDDDDDDDDDDDDDDDDDDDDDDDDDDDDDDDDDDDDDDDDDDDDDDDDPPPPDPDDPDADDFQDFADALRNHPCSEQFPRTAAVDPLPQAQWGQDCVQACDDHHHYIAGGNAPADPPQRWDDPDLLQQQFHSHTHNHRDGFGDAWQRFNAAWADDQQKIFHTWTRPRPRDGGTPGIDGQPQRADDGRDRDPFACFQVRHDLQFTHPNVVRHGHGADEFQDFADPVCLVSHNCSEQWPRTQAVDPLPFQQWTGHRRYIAGHQWFADPPQSWDDDDLLQQQFHRTGHRHRDTWTRDFVGFNACWDFDFQKTFHGWGHPRPRDTDRTDIDGNPPDGD

pLDDT: mean 79.72, std 22.72, range [33.06, 98.0]

Sequence (369 aa):
MVMLKALKSVAVGILACSVFGVGACTLIDNSDLGAGDSSDAGASGGDGGVGGTGASGGSAGNGGSAGNGGTGASGGSGATAGAGGDAGSGGTGPKSNGDPCANGSECDSGFCVDAVCCNKACDGGCESCSAASKGTGSDGVCGPVADGTDPDDECTDEGATSCGQNGFCDGGGACALYPADTQCTDSSCAAGVRTLPSTCDGAGTCQGNGTENCSQGSCSGPVCLGQCQVDGDCTSDKYCDTLSGNCTPKLPNGDACQSSQPSACQSGFCVDGTCCNTACSGSCYGCGSGTCSPHAAGQDPDGDCSADAPGSCGQDGACNGSGGCRLYGGSVTCGNASCSGSTYTGAPTCDGGGSCKTPSSSSCGNYLC

Radius of gyration: 49.29 Å; Cα contacts (8 Å, |Δi|>4): 797; chains: 1; bounding box: 94×53×151 Å

Solvent-accessible surface area (backbone atoms only — not comparable to full-atom values): 21701 Å² total; per-residue (Å²): 137,84,83,84,89,81,87,80,83,80,78,83,77,79,84,81,78,76,93,71,86,88,83,85,90,76,90,80,80,95,81,82,87,77,90,85,81,90,83,89,88,85,89,86,88,89,82,87,89,84,88,81,88,85,84,88,86,86,83,90,86,89,80,88,78,91,84,89,86,79,84,86,81,89,87,82,94,76,95,71,95,71,87,86,72,94,79,69,94,79,69,93,63,56,37,57,65,41,42,79,35,94,43,23,85,47,17,72,67,50,17,42,38,84,48,17,8,13,70,52,80,43,84,54,60,38,36,25,20,34,43,85,56,16,63,62,72,56,46,10,47,54,35,25,18,20,59,78,37,55,96,80,74,78,37,66,60,59,45,58,63,51,9,32,34,59,38,18,15,52,42,78,40,40,63,22,50,29,52,55,72,39,65,28,42,79,38,40,32,57,96,14,35,24,37,45,45,18,24,13,68,43,79,46,42,63,42,74,67,49,72,48,72,26,93,50,47,23,50,53,66,47,38,58,42,88,51,32,85,43,46,87,49,23,55,90,69,28,14,36,40,73,88,79,26,40,50,39,75,38,37,56,63,41,40,80,43,48,73,92,44,24,56,40,16,71,67,49,16,37,34,92,44,14,7,11,70,48,79,43,91,47,52,35,36,43,25,84,70,12,49,58,40,49,36,57,60,73,41,57,95,85,66,71,34,70,58,46,62,71,52,59,11,37,34,62,36,18,16,51,46,75,47,32,67,23,43,30,49,50,85,40,56,37,52,73,56,47,60,57,65,33,37,39,31,49,50,18,24,15,65,47,81,48,42,66,38,86,48,70,66,47,73,52,67,96,38,75,107